Protein AF-A0A6S6SKX4-F1 (afdb_monomer_lite)

Foldseek 3Di:
DDPQPPDDQDQAFADLDDADFFFKWKWWFWDQDPPPRHTHIDIFIFGKHFDDWDDDPPDIFTKIWTGTDPPDADDPGQAQIFTAGPVPRHGQFGWDWDDDPDIIIITHGPNCVVVPPVPPDPCSRVPDRLRRDLDAAAQVCLVSDDDCQVVLVVVLVVVVPDPDDDDDDDRSPRSSNCVGSRNCNVCVVPDDDQDFDCPPNNLVRVLVSLVVVCVVQVNDPVLNVQQNVLSVVVDPVSNVVNVVVVVVSVD

InterPro domains:
  IPR027417 P-loop containing nucleoside triphosphate hydrolase [G3DSA:3.40.50.300] (137-250)
  IPR027417 P-loop containing nucleoside triphosphate hydrolase [SSF52540] (140-232)
  IPR049052 Novel STAND NTPase 1 [PF20703] (130-230)

pLDDT: mean 81.76, std 13.1, range [29.42, 96.25]

Secondary structure (DSSP, 8-state):
----TT-----B-B--PPPPTT-EEEEEEEEEETTTTEEEEEEEEEEEEEEEEEEETTEEEEEEEEEEPTT----TT-TT-EEEETTT-SEEEEEEEEEESEEEEEEEETHHHHHH-TT--THHHHT---B-TTSPP-GGGGGG--S-HHHHHHHHHHTTT-S-------TTSSHHHIIIIIIHHHHTTT--------TT-HHHHHHHHHHHHHHHTT--HHHHHHHHHHHHT--HHHHHHHHHHHHHHH-

Sequence (251 aa):
MIYVKGLQAKPLKLSLATLSDDARFSMDGFKPYKSSGEYKQEKLEGSIKKVSQIHDGTQHIDVYELYIGEGDKVEKGYSGSAIVSKQSAQVVAVVTTRVTSGKQAYAIPLKYLKEIWDELNPKLFDTVTPFVGISAFDRVDRAYFFGRDREIEEISRQIKIDSMIAVIGDSGSGKSSLIKAGVIPKILKEYYVLETRPAQNPFFELVHVVAKVCETRNYSEMEIGYFIDKIKTKKPQAIHAVFERLWEFLF

Structure (mmCIF, N/CA/C/O backbone):
data_AF-A0A6S6SKX4-F1
#
_entry.id   AF-A0A6S6SKX4-F1
#
loop_
_atom_site.group_PDB
_atom_site.id
_atom_site.type_symbol
_atom_site.label_atom_id
_atom_site.label_alt_id
_atom_site.label_comp_id
_atom_site.label_asym_id
_atom_site.label_entity_id
_atom_site.label_seq_id
_atom_site.pdbx_PDB_ins_code
_atom_site.Cartn_x
_atom_site.Cartn_y
_atom_site.Cartn_z
_atom_site.occupancy
_atom_site.B_iso_or_equiv
_atom_site.auth_seq_id
_atom_site.auth_comp_id
_atom_site.auth_asym_id
_atom_site.auth_atom_id
_atom_site.pdbx_PDB_model_num
ATOM 1 N N . MET A 1 1 ? 14.305 13.793 3.655 1.00 29.42 1 MET A N 1
ATOM 2 C CA . MET A 1 1 ? 14.409 12.322 3.787 1.00 29.42 1 MET A CA 1
ATOM 3 C C . MET A 1 1 ? 13.755 11.969 5.117 1.00 29.42 1 MET A C 1
ATOM 5 O O . MET A 1 1 ? 14.269 12.420 6.130 1.00 29.42 1 MET A O 1
ATOM 9 N N . ILE A 1 2 ? 12.587 11.311 5.143 1.00 35.62 2 ILE A N 1
ATOM 10 C CA . ILE A 1 2 ? 12.000 10.913 6.434 1.00 35.62 2 ILE A CA 1
ATOM 11 C C . ILE A 1 2 ? 12.865 9.787 6.998 1.00 35.62 2 ILE A C 1
ATOM 13 O O . ILE A 1 2 ? 12.993 8.728 6.388 1.00 35.62 2 ILE A O 1
ATOM 17 N N . TYR A 1 3 ? 13.456 10.032 8.161 1.00 31.09 3 TYR A N 1
ATOM 18 C CA . TYR A 1 3 ? 14.031 8.994 9.000 1.00 31.09 3 TYR A CA 1
ATOM 19 C C . TYR A 1 3 ? 12.868 8.350 9.756 1.00 31.09 3 TYR A C 1
ATOM 21 O O . TYR A 1 3 ? 12.406 8.906 10.750 1.00 31.09 3 TYR A O 1
ATOM 29 N N . VAL A 1 4 ? 12.358 7.206 9.291 1.00 44.72 4 VAL A N 1
ATOM 30 C CA . VAL A 1 4 ? 11.508 6.376 10.155 1.00 44.72 4 VAL A CA 1
ATOM 31 C C . VAL A 1 4 ? 12.341 5.230 10.704 1.00 44.72 4 VAL A C 1
ATOM 33 O O . VAL A 1 4 ? 12.613 4.242 10.029 1.00 44.72 4 VAL A O 1
ATOM 36 N N . LYS A 1 5 ? 12.816 5.402 11.938 1.00 34.72 5 LYS A N 1
ATOM 37 C CA . LYS A 1 5 ? 13.584 4.390 12.662 1.00 34.72 5 LYS A CA 1
ATOM 38 C C . LYS A 1 5 ? 12.604 3.373 13.255 1.00 34.72 5 LYS A C 1
ATOM 40 O O . LYS A 1 5 ? 11.763 3.753 14.060 1.00 34.72 5 LYS A O 1
ATOM 45 N N . GLY A 1 6 ? 12.726 2.100 12.872 1.00 39.81 6 GLY A N 1
ATOM 46 C CA . GLY A 1 6 ? 12.021 0.989 13.528 1.00 39.81 6 GLY A CA 1
ATOM 47 C C . GLY A 1 6 ? 10.671 0.563 12.938 1.00 39.81 6 GLY A C 1
ATOM 48 O O . GLY A 1 6 ? 9.939 -0.151 13.616 1.00 39.81 6 GLY A O 1
ATOM 49 N N . LEU A 1 7 ? 10.324 0.947 11.703 1.00 46.91 7 LEU A N 1
ATOM 50 C CA . LEU A 1 7 ? 9.093 0.450 11.076 1.00 46.91 7 LEU A CA 1
ATOM 51 C C . LEU A 1 7 ? 9.250 -0.968 10.530 1.00 46.91 7 LEU A C 1
ATOM 53 O O . LEU A 1 7 ? 10.073 -1.214 9.651 1.00 46.91 7 LEU A O 1
ATOM 57 N N . GLN A 1 8 ? 8.380 -1.869 10.978 1.00 48.31 8 GLN A N 1
ATOM 58 C CA . GLN A 1 8 ? 8.058 -3.091 10.250 1.00 48.31 8 GLN A CA 1
ATOM 59 C C . GLN A 1 8 ? 6.698 -2.908 9.574 1.00 48.31 8 GLN A C 1
ATOM 61 O O . GLN A 1 8 ? 5.683 -2.733 10.243 1.00 48.31 8 GLN A O 1
ATOM 66 N N . ALA A 1 9 ? 6.675 -2.941 8.242 1.00 58.44 9 ALA A N 1
ATOM 67 C CA . ALA A 1 9 ? 5.437 -2.956 7.475 1.00 58.44 9 ALA A CA 1
ATOM 68 C C . ALA A 1 9 ? 4.961 -4.405 7.343 1.00 58.44 9 ALA A C 1
ATOM 70 O O . ALA A 1 9 ? 5.378 -5.125 6.437 1.00 58.44 9 ALA A O 1
ATOM 71 N N . LYS A 1 10 ? 4.126 -4.853 8.282 1.00 67.44 10 LYS A N 1
ATOM 72 C CA . LYS A 1 10 ? 3.454 -6.149 8.180 1.00 67.44 10 LYS A CA 1
ATOM 73 C C . LYS A 1 10 ? 2.013 -5.909 7.733 1.00 67.44 10 LYS A C 1
ATOM 75 O O . LYS A 1 10 ? 1.280 -5.270 8.484 1.00 67.44 10 LYS A O 1
ATOM 80 N N . PRO A 1 11 ? 1.597 -6.397 6.551 1.00 75.94 11 PRO A N 1
ATOM 81 C CA . PRO A 1 11 ? 0.203 -6.326 6.144 1.00 75.94 11 PRO A CA 1
ATOM 82 C C . PRO A 1 11 ? -0.697 -7.002 7.182 1.00 75.94 11 PRO A C 1
ATOM 84 O O . PRO A 1 11 ? -0.375 -8.084 7.684 1.00 75.94 11 PRO A O 1
ATOM 87 N N . LEU A 1 12 ? -1.810 -6.355 7.527 1.00 82.75 12 LEU A N 1
ATOM 88 C CA . LEU A 1 12 ? -2.693 -6.809 8.602 1.00 82.75 12 LEU A CA 1
ATOM 89 C C . LEU A 1 12 ? -3.988 -7.395 8.047 1.00 82.75 12 LEU A C 1
ATOM 91 O O . LEU A 1 12 ? -4.661 -6.766 7.229 1.00 82.75 12 LEU A O 1
ATOM 95 N N . LYS A 1 13 ? -4.349 -8.590 8.527 1.00 87.25 13 LYS A N 1
ATOM 96 C CA . LYS A 1 13 ? -5.638 -9.223 8.221 1.00 87.25 13 LYS A CA 1
ATOM 97 C C . LYS A 1 13 ? -6.765 -8.543 8.983 1.00 87.25 13 LYS A C 1
ATOM 99 O O . LYS A 1 13 ? -6.573 -8.109 10.121 1.00 87.25 13 LYS A O 1
ATOM 104 N N . LEU A 1 14 ? -7.936 -8.500 8.363 1.00 89.25 14 LEU A N 1
ATOM 105 C CA . LEU A 1 14 ? -9.155 -8.035 9.008 1.00 89.25 14 LEU A CA 1
ATOM 106 C C . LEU A 1 14 ? -9.765 -9.131 9.884 1.00 89.25 14 LEU A C 1
ATOM 108 O O . LEU A 1 14 ? -9.549 -10.320 9.661 1.00 89.25 14 LEU A O 1
ATOM 112 N N . SER A 1 15 ? -10.548 -8.720 10.872 1.00 88.69 15 SER A N 1
ATOM 113 C CA . SER A 1 15 ? -11.272 -9.603 11.773 1.00 88.69 15 SER A CA 1
ATOM 114 C C . SER A 1 15 ? -12.643 -9.020 12.080 1.00 88.69 15 SER A C 1
ATOM 116 O O . SER A 1 15 ? -12.767 -7.841 12.407 1.00 88.69 15 SER A O 1
ATOM 118 N N . LEU A 1 16 ? -13.668 -9.867 12.009 1.00 86.81 16 LEU A N 1
ATOM 119 C CA . LEU A 1 16 ? -15.039 -9.543 12.419 1.00 86.81 16 LEU A CA 1
ATOM 120 C C . LEU A 1 16 ? -15.270 -9.823 13.915 1.00 86.81 16 LEU A C 1
ATOM 122 O O . LEU A 1 16 ? -16.412 -9.917 14.362 1.00 86.81 16 LEU A O 1
ATOM 126 N N . ALA A 1 17 ? -14.199 -10.006 14.694 1.00 85.25 17 ALA A N 1
ATOM 127 C CA . ALA A 1 17 ? -14.301 -10.258 16.123 1.00 85.25 17 ALA A CA 1
ATOM 128 C C . ALA A 1 17 ? -15.024 -9.108 16.840 1.00 85.25 17 ALA A C 1
ATOM 130 O O . ALA A 1 17 ? -14.800 -7.927 16.563 1.00 85.25 17 ALA A O 1
ATOM 131 N N . THR A 1 18 ? -15.881 -9.463 17.796 1.00 84.31 18 THR A N 1
ATOM 132 C CA . THR A 1 18 ? -16.533 -8.470 18.651 1.00 84.31 18 THR A CA 1
ATOM 133 C C . THR A 1 18 ? -15.519 -7.866 19.613 1.00 84.31 18 THR A C 1
ATOM 135 O O . THR A 1 18 ? -14.736 -8.584 20.232 1.00 84.31 18 THR A O 1
ATOM 138 N N . LEU A 1 19 ? -15.541 -6.539 19.738 1.00 85.06 19 LEU A N 1
ATOM 139 C CA . LEU A 1 19 ? -14.750 -5.834 20.738 1.00 85.06 19 LEU A CA 1
ATOM 140 C C . LEU A 1 19 ? -15.352 -6.069 22.126 1.00 85.06 19 LEU A C 1
ATOM 142 O O . LEU A 1 19 ? -16.554 -5.879 22.328 1.00 85.06 19 LEU A O 1
ATOM 146 N N . SER A 1 20 ? -14.510 -6.457 23.078 1.00 86.31 20 SER A N 1
ATOM 147 C CA . SER A 1 20 ? -14.865 -6.504 24.493 1.00 86.31 20 SER A CA 1
ATOM 148 C C . SER A 1 20 ? -14.470 -5.206 25.189 1.00 86.31 20 SER A C 1
ATOM 150 O O . SER A 1 20 ? -13.566 -4.496 24.737 1.00 86.31 20 SER A O 1
ATOM 152 N N . ASP A 1 21 ? -15.106 -4.934 26.324 1.00 86.25 21 ASP A N 1
ATOM 153 C CA . ASP A 1 21 ? -14.620 -3.900 27.231 1.00 86.25 21 ASP A CA 1
ATOM 154 C C . ASP A 1 21 ? -13.195 -4.219 27.694 1.00 86.25 21 ASP A C 1
ATOM 156 O O . ASP A 1 21 ? -12.793 -5.381 27.810 1.00 86.25 21 ASP A O 1
ATOM 160 N N . ASP A 1 22 ? -12.411 -3.158 27.861 1.00 87.62 22 ASP A N 1
ATOM 161 C CA . ASP A 1 22 ? -10.998 -3.157 28.233 1.00 87.62 22 ASP A CA 1
ATOM 162 C C . ASP A 1 22 ? -10.061 -3.906 27.267 1.00 87.62 22 ASP A C 1
ATOM 164 O O . ASP A 1 22 ? -8.871 -4.089 27.557 1.00 87.62 22 ASP A O 1
ATOM 168 N N . ALA A 1 23 ? -10.547 -4.275 26.074 1.00 89.44 23 ALA A N 1
ATOM 169 C CA . ALA A 1 23 ? -9.732 -4.893 25.036 1.00 89.44 23 ALA A CA 1
ATOM 170 C C . ALA A 1 23 ? -8.529 -4.006 24.694 1.00 89.44 23 ALA A C 1
ATOM 172 O O . ALA A 1 23 ? -8.668 -2.827 24.355 1.00 89.44 23 ALA A O 1
ATOM 173 N N . ARG A 1 24 ? -7.327 -4.588 24.763 1.00 92.69 24 ARG A N 1
ATOM 174 C CA . ARG A 1 24 ? -6.080 -3.882 24.461 1.00 92.69 24 ARG A CA 1
ATOM 175 C C . ARG A 1 24 ? -5.832 -3.822 22.962 1.00 92.69 24 ARG A C 1
ATOM 177 O O . ARG A 1 24 ? -5.884 -4.841 22.269 1.00 92.69 24 ARG A O 1
ATOM 184 N N . PHE A 1 25 ? -5.455 -2.643 22.487 1.00 91.62 25 PHE A N 1
ATOM 185 C CA . PHE A 1 25 ? -5.147 -2.422 21.081 1.00 91.62 25 PHE A CA 1
ATOM 186 C C . PHE A 1 25 ? -3.839 -1.661 20.881 1.00 91.62 25 PHE A C 1
ATOM 188 O O . PHE A 1 25 ? -3.271 -1.078 21.810 1.00 91.62 25 PHE A O 1
ATOM 195 N N . SER A 1 26 ? -3.385 -1.665 19.634 1.00 90.19 26 SER A N 1
ATOM 196 C CA . SER A 1 26 ? -2.433 -0.698 19.107 1.00 90.19 26 SER A CA 1
ATOM 197 C C . SER A 1 26 ? -2.938 -0.100 17.803 1.00 90.19 26 SER A C 1
ATOM 199 O O . SER A 1 26 ? -3.664 -0.760 17.062 1.00 90.19 26 SER A O 1
ATOM 201 N N . MET A 1 27 ? -2.516 1.118 17.502 1.00 86.38 27 MET A N 1
ATOM 202 C CA . MET A 1 27 ? -2.767 1.777 16.225 1.00 86.38 27 MET A CA 1
ATOM 203 C C . MET A 1 27 ? -1.574 2.641 15.839 1.00 86.38 27 MET A C 1
ATOM 205 O O . MET A 1 27 ? -0.858 3.142 16.704 1.00 86.38 27 MET A O 1
ATOM 209 N N . ASP A 1 28 ? -1.401 2.851 14.543 1.00 82.12 28 ASP A N 1
ATOM 210 C CA . ASP A 1 28 ? -0.410 3.768 13.997 1.00 82.12 28 ASP A CA 1
ATOM 211 C C . ASP A 1 28 ? -1.110 5.018 13.465 1.00 82.12 28 ASP A C 1
ATOM 213 O O . ASP A 1 28 ? -2.073 4.913 12.703 1.00 82.12 28 ASP A O 1
ATOM 217 N N . GLY A 1 29 ? -0.634 6.200 13.844 1.00 74.31 29 GLY A N 1
ATOM 218 C CA . GLY A 1 29 ? -1.088 7.468 13.275 1.00 74.31 29 GLY A CA 1
ATOM 219 C C . GLY A 1 29 ? 0.058 8.274 12.697 1.00 74.31 29 GLY A C 1
ATOM 220 O O . GLY A 1 29 ? 1.220 8.099 13.067 1.00 74.31 29 GLY A O 1
ATOM 221 N N . PHE A 1 30 ? -0.279 9.185 11.790 1.00 70.56 30 PHE A N 1
ATOM 222 C CA . PHE A 1 30 ? 0.676 10.110 11.191 1.00 70.56 30 PHE A CA 1
ATOM 223 C C . PHE A 1 30 ? 0.462 11.495 11.786 1.00 70.56 30 PHE A C 1
ATOM 225 O O . PHE A 1 30 ? -0.443 12.231 11.393 1.00 70.56 30 PHE A O 1
ATOM 232 N N . LYS A 1 31 ? 1.292 11.847 12.766 1.00 68.12 31 LYS A N 1
ATOM 233 C CA . LYS A 1 31 ? 1.203 13.120 13.479 1.00 68.12 31 LYS A CA 1
ATOM 234 C C . LYS A 1 31 ? 2.086 14.173 12.803 1.00 68.12 31 LYS A C 1
ATOM 236 O O . LYS A 1 31 ? 3.235 13.856 12.491 1.00 68.12 31 LYS A O 1
ATOM 241 N N . PRO A 1 32 ? 1.617 15.421 12.620 1.00 62.44 32 PRO A N 1
ATOM 242 C CA . PRO A 1 32 ? 2.491 16.528 12.244 1.00 62.44 32 PRO A CA 1
ATOM 243 C C . PRO A 1 32 ? 3.653 16.654 13.239 1.00 62.44 32 PRO A C 1
ATOM 245 O O . PRO A 1 32 ? 3.454 16.736 14.451 1.00 62.44 32 PRO A O 1
ATOM 248 N N . TYR A 1 33 ? 4.875 16.649 12.731 1.00 61.72 33 TYR A N 1
ATOM 249 C CA . TYR A 1 33 ? 6.107 16.741 13.494 1.00 61.72 33 TYR A CA 1
ATOM 250 C C . TYR A 1 33 ? 6.817 18.035 13.109 1.00 61.72 33 TYR A C 1
ATOM 252 O O . TYR A 1 33 ? 7.233 18.195 11.970 1.00 61.72 33 TYR A O 1
ATOM 260 N N . LYS A 1 34 ? 6.968 18.954 14.071 1.00 60.34 34 LYS A N 1
ATOM 261 C CA . LYS A 1 34 ? 7.511 20.311 13.857 1.00 60.34 34 LYS A CA 1
ATOM 262 C C . LYS A 1 34 ? 6.682 21.148 12.861 1.00 60.34 34 LYS A C 1
ATOM 264 O O . LYS A 1 34 ? 5.725 20.689 12.248 1.00 60.34 34 LYS A O 1
ATOM 269 N N . SER A 1 35 ? 7.025 22.428 12.738 1.00 57.53 35 SER A N 1
ATOM 270 C CA . SER A 1 35 ? 6.346 23.406 11.875 1.00 57.53 35 SER A CA 1
ATOM 271 C C . SER A 1 35 ? 6.683 23.278 10.379 1.00 57.53 35 SER A C 1
ATOM 273 O O . SER A 1 35 ? 6.156 24.043 9.579 1.00 57.53 35 SER A O 1
ATOM 275 N N . SER A 1 36 ? 7.531 22.321 9.978 1.00 55.34 36 SER A N 1
ATOM 276 C CA . SER A 1 36 ? 8.043 22.162 8.606 1.00 55.34 36 SER A CA 1
ATOM 277 C C . SER A 1 36 ? 7.191 21.267 7.690 1.00 55.34 36 SER A C 1
ATOM 279 O O . SER A 1 36 ? 7.644 20.906 6.608 1.00 55.34 36 SER A O 1
ATOM 281 N N . GLY A 1 37 ? 5.970 20.887 8.092 1.00 57.00 37 GLY A N 1
ATOM 282 C CA . GLY A 1 37 ? 5.128 19.973 7.301 1.00 57.00 37 GLY A CA 1
ATOM 283 C C . GLY A 1 37 ? 5.634 18.523 7.284 1.00 57.00 37 GLY A C 1
ATOM 284 O O . GLY A 1 37 ? 5.195 17.713 6.469 1.00 57.00 37 GLY A O 1
ATOM 285 N N . GLU A 1 38 ? 6.562 18.178 8.177 1.00 59.12 38 GLU A N 1
ATOM 286 C CA . GLU A 1 38 ? 6.997 16.802 8.395 1.00 59.12 38 GLU A CA 1
ATOM 287 C C . GLU A 1 38 ? 5.926 16.035 9.181 1.00 59.12 38 GLU A C 1
ATOM 289 O O . GLU A 1 38 ? 5.215 16.601 10.008 1.00 59.12 38 GLU A O 1
ATOM 294 N N . TYR A 1 39 ? 5.811 14.730 8.940 1.00 63.41 39 TYR A N 1
ATOM 295 C CA . TYR A 1 39 ? 4.921 13.847 9.692 1.00 63.41 39 TYR A CA 1
ATOM 296 C C . TYR A 1 39 ? 5.736 12.711 10.303 1.00 63.41 39 TYR A C 1
ATOM 298 O O . TYR A 1 39 ? 6.602 12.126 9.648 1.00 63.41 39 TYR A O 1
ATOM 306 N N . LYS A 1 40 ? 5.449 12.388 11.562 1.00 67.88 40 LYS A N 1
ATOM 307 C CA . LYS A 1 40 ? 6.024 11.258 12.289 1.00 67.88 40 LYS A CA 1
ATOM 308 C C . LYS A 1 40 ? 4.956 10.177 12.423 1.00 67.88 40 LYS A C 1
ATOM 310 O O . LYS A 1 40 ? 3.849 10.461 12.878 1.00 67.88 40 LYS A O 1
ATOM 315 N N . GLN A 1 41 ? 5.299 8.948 12.041 1.00 73.00 41 GLN A N 1
ATOM 316 C CA . GLN A 1 41 ? 4.489 7.796 12.416 1.00 73.00 41 GLN A CA 1
ATOM 317 C C . GLN A 1 41 ? 4.688 7.526 13.906 1.00 73.00 41 GLN A C 1
ATOM 319 O O . GLN A 1 41 ? 5.821 7.411 14.382 1.00 73.00 41 GLN A O 1
ATOM 324 N N . GLU A 1 42 ? 3.587 7.442 14.632 1.00 76.25 42 GLU A N 1
ATOM 325 C CA . GLU A 1 42 ? 3.576 7.209 16.065 1.00 76.25 42 GLU A CA 1
ATOM 326 C C . GLU A 1 42 ? 2.595 6.087 16.380 1.00 76.25 42 GLU A C 1
ATOM 328 O O . GLU A 1 42 ? 1.455 6.078 15.910 1.00 76.25 42 GLU A O 1
ATOM 333 N N . LYS A 1 43 ? 3.087 5.112 17.142 1.00 82.38 43 LYS A N 1
ATOM 334 C CA . LYS A 1 43 ? 2.287 3.994 17.611 1.00 82.38 43 LYS A CA 1
ATOM 335 C C . LYS A 1 43 ? 1.652 4.396 18.932 1.00 82.38 43 LYS A C 1
ATOM 337 O O . LYS A 1 43 ? 2.370 4.700 19.880 1.00 82.38 43 LYS A O 1
ATOM 342 N N . LEU A 1 44 ? 0.328 4.346 18.993 1.00 84.94 44 LEU A N 1
ATOM 343 C CA . LEU A 1 44 ? -0.426 4.483 20.231 1.00 84.94 44 LEU A CA 1
ATOM 344 C C . LEU A 1 44 ? -0.969 3.132 20.662 1.00 84.94 44 LEU A C 1
ATOM 346 O O . LEU A 1 44 ? -1.337 2.286 19.843 1.00 84.94 44 LEU A O 1
ATOM 350 N N . GLU A 1 45 ? -1.028 2.941 21.970 1.00 89.06 45 GLU A N 1
ATOM 351 C CA . GLU A 1 45 ? -1.584 1.752 22.592 1.00 89.06 45 GLU A CA 1
ATOM 352 C C . GLU A 1 45 ? -2.588 2.176 23.656 1.00 89.06 45 GLU A C 1
ATOM 354 O O . GLU A 1 45 ? -2.423 3.198 24.322 1.00 89.06 45 GLU A O 1
ATOM 359 N N . GLY A 1 46 ? -3.647 1.394 23.803 1.00 88.94 46 GLY A N 1
ATOM 360 C CA . GLY A 1 46 ? -4.759 1.785 24.652 1.00 88.94 46 GLY A CA 1
ATOM 361 C C . GLY A 1 46 ? -5.675 0.630 25.001 1.00 88.94 46 GLY A C 1
ATOM 362 O O . GLY A 1 46 ? -5.365 -0.542 24.748 1.00 88.94 46 GLY A O 1
ATOM 363 N N . SER A 1 47 ? -6.803 0.979 25.603 1.00 90.25 47 SER A N 1
ATOM 364 C CA . SER A 1 47 ? -7.943 0.093 25.804 1.00 90.25 47 SER A CA 1
ATOM 365 C C . SER A 1 47 ? -9.201 0.694 25.198 1.00 90.25 47 SER A C 1
ATOM 367 O O . SER A 1 47 ? -9.317 1.903 24.991 1.00 90.25 47 SER A O 1
ATOM 369 N N . ILE A 1 48 ? -10.139 -0.175 24.866 1.00 89.00 48 ILE A N 1
ATOM 370 C CA . ILE A 1 48 ? -11.428 0.213 24.316 1.00 89.00 48 ILE A CA 1
ATOM 371 C C . ILE A 1 48 ? -12.483 0.045 25.402 1.00 89.00 48 ILE A C 1
ATOM 373 O O . ILE A 1 48 ? -12.458 -0.949 26.122 1.00 89.00 48 ILE A O 1
ATOM 377 N N . LYS A 1 49 ? -13.422 0.986 25.503 1.00 87.06 49 LYS A N 1
ATOM 378 C CA . LYS A 1 49 ? -14.581 0.861 26.392 1.00 87.06 49 LYS A CA 1
ATOM 379 C C . LYS A 1 49 ? -15.857 1.144 25.621 1.00 87.06 49 LYS A C 1
ATOM 381 O O . LYS A 1 49 ? -15.944 2.151 24.916 1.00 87.06 49 LYS A O 1
ATOM 386 N N . LYS A 1 50 ? -16.854 0.276 25.744 1.00 84.94 50 LYS A N 1
ATOM 387 C CA . LYS A 1 50 ? -18.188 0.523 25.207 1.00 84.94 50 LYS A CA 1
ATOM 388 C C . LYS A 1 50 ? -18.827 1.672 25.979 1.00 84.94 50 LYS A C 1
ATOM 390 O O . LYS A 1 50 ? -18.879 1.661 27.206 1.00 84.94 50 LYS A O 1
ATOM 395 N N . VAL A 1 51 ? -19.299 2.676 25.251 1.00 84.38 51 VAL A N 1
ATOM 396 C CA . VAL A 1 51 ? -19.878 3.894 25.844 1.00 84.38 51 VAL A CA 1
ATOM 397 C C . VAL A 1 51 ? -21.349 4.074 25.510 1.00 84.38 51 VAL A C 1
ATOM 399 O O . VAL A 1 51 ? -22.065 4.723 26.267 1.00 84.38 51 VAL A O 1
ATOM 402 N N . SER A 1 52 ? -21.826 3.500 24.406 1.00 79.12 52 SER A N 1
ATOM 403 C CA . SER A 1 52 ? -23.241 3.561 24.040 1.00 79.12 52 SER A CA 1
ATOM 404 C C . SER A 1 52 ? -23.620 2.498 23.008 1.00 79.12 52 SER A C 1
ATOM 406 O O . SER A 1 52 ? -22.779 1.739 22.519 1.00 79.12 52 SER A O 1
ATOM 408 N N . GLN A 1 53 ? -24.914 2.439 22.692 1.00 78.94 53 GLN A N 1
ATOM 409 C CA . GLN A 1 53 ? -25.461 1.697 21.562 1.00 78.94 53 GLN A CA 1
ATOM 410 C C . GLN A 1 53 ? -26.354 2.621 20.744 1.00 78.94 53 GLN A C 1
ATOM 412 O O . GLN A 1 53 ? -27.288 3.220 21.278 1.00 78.94 53 GLN A O 1
ATOM 417 N N . ILE A 1 54 ? -26.083 2.719 19.448 1.00 76.38 54 ILE A N 1
ATOM 418 C CA . ILE A 1 54 ? -26.945 3.420 18.497 1.00 76.38 54 ILE A CA 1
ATOM 419 C C . ILE A 1 54 ? -27.922 2.403 17.914 1.00 76.38 54 ILE A C 1
ATOM 421 O O . ILE A 1 54 ? -27.538 1.275 17.612 1.00 76.38 54 ILE A O 1
ATOM 425 N N . HIS A 1 55 ? -29.184 2.802 17.804 1.00 73.81 55 HIS A N 1
ATOM 426 C CA . HIS A 1 55 ? -30.264 1.987 17.265 1.00 73.81 55 HIS A CA 1
ATOM 427 C C . HIS A 1 55 ? -30.822 2.665 16.018 1.00 73.81 55 HIS A C 1
ATOM 429 O O . HIS A 1 55 ? -31.112 3.861 16.064 1.00 73.81 55 HIS A O 1
ATOM 435 N N . ASP A 1 56 ? -31.016 1.899 14.950 1.00 63.28 56 ASP A N 1
ATOM 436 C CA . ASP A 1 56 ? -31.801 2.317 13.789 1.00 63.28 56 ASP A CA 1
ATOM 437 C C . ASP A 1 56 ? -32.773 1.196 13.411 1.00 63.28 56 ASP A C 1
ATOM 439 O O . ASP A 1 56 ? -32.414 0.270 12.685 1.00 63.28 56 ASP A O 1
ATOM 443 N N . GLY A 1 57 ? -33.975 1.238 14.002 1.00 70.25 57 GLY A N 1
ATOM 444 C CA . GLY A 1 57 ? -35.104 0.332 13.748 1.00 70.25 57 GLY A CA 1
ATOM 445 C C . GLY A 1 57 ? -34.829 -1.154 14.009 1.00 70.25 57 GLY A C 1
ATOM 446 O O . GLY A 1 57 ? -35.314 -1.721 14.985 1.00 70.25 57 GLY A O 1
ATOM 447 N N . THR A 1 58 ? -34.075 -1.784 13.114 1.00 67.81 58 THR A N 1
ATOM 448 C CA . THR A 1 58 ? -33.734 -3.211 13.090 1.00 67.81 58 THR A CA 1
ATOM 449 C C . THR A 1 58 ? -32.274 -3.508 13.437 1.00 67.81 58 THR A C 1
ATOM 451 O O . THR A 1 58 ? -31.935 -4.677 13.608 1.00 67.81 58 THR A O 1
ATOM 454 N N . GLN A 1 59 ? -31.399 -2.497 13.519 1.00 69.19 59 GLN A N 1
ATOM 455 C CA . GLN A 1 59 ? -29.963 -2.690 13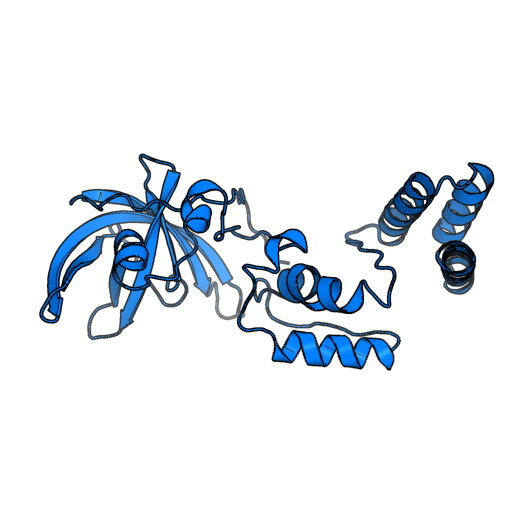.758 1.00 69.19 59 GLN A CA 1
ATOM 456 C C . GLN A 1 59 ? -29.470 -1.980 15.022 1.00 69.19 59 GLN A C 1
ATOM 458 O O . GLN A 1 59 ? -29.925 -0.887 15.372 1.00 69.19 59 GLN A O 1
ATOM 463 N N . HIS A 1 60 ? -28.495 -2.607 15.686 1.00 76.06 60 HIS A N 1
ATOM 464 C CA . HIS A 1 60 ? -27.839 -2.093 16.885 1.00 76.06 60 HIS A CA 1
ATOM 465 C C . HIS A 1 60 ? -26.334 -2.000 16.653 1.00 76.06 60 HIS A C 1
ATOM 467 O O . HIS A 1 60 ? -25.685 -3.002 16.365 1.00 76.06 60 HIS A O 1
ATOM 473 N N . ILE A 1 61 ? -25.766 -0.811 16.842 1.00 81.00 61 ILE A N 1
ATOM 474 C CA . ILE A 1 61 ? -24.332 -0.564 16.702 1.00 81.00 61 ILE A CA 1
ATOM 475 C C . ILE A 1 61 ? -23.769 -0.161 18.062 1.00 81.00 61 ILE A C 1
ATOM 477 O O . ILE A 1 61 ? -24.052 0.916 18.587 1.00 81.00 61 ILE A O 1
ATOM 481 N N . ASP A 1 62 ? -22.946 -1.031 18.636 1.00 85.19 62 ASP A N 1
ATOM 482 C CA . ASP A 1 62 ? -22.108 -0.711 19.790 1.00 85.19 62 ASP A CA 1
ATOM 483 C C . ASP A 1 62 ? -21.096 0.381 19.420 1.00 85.19 62 ASP A C 1
ATOM 485 O O . ASP A 1 62 ? -20.306 0.230 18.482 1.00 85.19 62 ASP A O 1
ATOM 489 N N . VAL A 1 63 ? -21.086 1.457 20.203 1.00 82.50 63 VAL A N 1
ATOM 490 C CA . VAL A 1 63 ? -20.108 2.537 20.092 1.00 82.50 63 VAL A CA 1
ATOM 491 C C . VAL A 1 63 ? -19.067 2.370 21.178 1.00 82.50 63 VAL A C 1
ATOM 493 O O . VAL A 1 63 ? -19.376 2.237 22.366 1.00 82.50 63 VAL A O 1
ATOM 496 N N . TYR A 1 64 ? -17.815 2.426 20.754 1.00 86.94 64 TYR A N 1
ATOM 497 C CA . TYR A 1 64 ? -16.670 2.199 21.608 1.00 86.94 64 TYR A CA 1
ATOM 498 C C . TYR A 1 64 ? -15.750 3.414 21.592 1.00 86.94 64 TYR A C 1
ATOM 500 O O . TYR A 1 64 ? -15.351 3.875 20.524 1.00 86.94 64 TYR A O 1
ATOM 508 N N . GLU A 1 65 ? -15.395 3.921 22.766 1.00 87.81 65 GLU A N 1
ATOM 509 C CA . GLU A 1 65 ? -14.443 5.016 22.936 1.00 87.81 65 GLU A CA 1
ATOM 510 C C . GLU A 1 65 ? -13.030 4.464 23.172 1.00 87.81 65 GLU A C 1
ATOM 512 O O . GLU A 1 65 ? -12.841 3.417 23.803 1.00 87.81 65 GLU A O 1
ATOM 517 N N . LEU A 1 66 ? -12.035 5.159 22.620 1.00 86.88 66 LEU A N 1
ATOM 518 C CA . LEU A 1 66 ? -10.623 4.811 22.738 1.00 86.88 66 LEU A CA 1
ATOM 519 C C . LEU A 1 66 ? -9.998 5.514 23.941 1.00 86.88 66 LEU A C 1
ATOM 521 O O . LEU A 1 66 ? -9.937 6.742 23.989 1.00 86.88 66 LEU A O 1
ATOM 525 N N . TYR A 1 67 ? -9.455 4.727 24.862 1.00 84.69 67 TYR A N 1
ATOM 526 C CA . TYR A 1 67 ? -8.726 5.204 26.030 1.00 84.69 67 TYR A CA 1
ATOM 527 C C . TYR A 1 67 ? -7.232 5.010 25.794 1.00 84.69 67 TYR A C 1
ATOM 529 O O . TYR A 1 67 ? -6.737 3.883 25.717 1.00 84.69 67 TYR A O 1
ATOM 537 N N . ILE A 1 68 ? -6.513 6.122 25.666 1.00 82.25 68 ILE A N 1
ATOM 538 C CA . ILE A 1 68 ? -5.051 6.153 25.565 1.00 82.25 68 ILE A CA 1
ATOM 539 C C . ILE A 1 68 ? -4.494 6.559 26.937 1.00 82.25 68 ILE A C 1
ATOM 541 O O . ILE A 1 68 ? -5.123 7.348 27.641 1.00 82.25 68 ILE A O 1
ATOM 545 N N . GLY A 1 69 ? -3.362 5.977 27.347 1.00 68.75 69 GLY A N 1
ATOM 546 C CA . GLY A 1 69 ? -2.730 6.265 28.643 1.00 68.75 69 GLY A CA 1
ATOM 547 C C . GLY A 1 69 ? -2.351 7.742 28.837 1.00 68.75 69 GLY A C 1
ATOM 548 O O . GLY A 1 69 ? -2.340 8.524 27.886 1.00 68.75 69 GLY A O 1
ATOM 549 N N . GLU A 1 70 ? -2.044 8.130 30.081 1.00 58.50 70 GLU A N 1
ATOM 550 C CA . GLU A 1 70 ? -1.756 9.527 30.436 1.00 58.50 70 GLU A CA 1
ATOM 551 C C . GLU A 1 70 ? -0.620 10.131 29.591 1.00 58.50 70 GLU A C 1
ATOM 553 O O . GLU A 1 70 ? 0.508 9.645 29.597 1.00 58.50 70 GLU A O 1
ATOM 558 N N . GLY A 1 71 ? -0.934 11.222 28.881 1.00 57.78 71 GLY A N 1
ATOM 559 C CA . GLY A 1 71 ? 0.010 12.017 28.084 1.00 57.78 71 GLY A CA 1
ATOM 560 C C . GLY A 1 71 ? -0.274 12.010 26.581 1.00 57.78 71 GLY A C 1
ATOM 561 O O . GLY A 1 71 ? -0.064 13.029 25.919 1.00 57.78 71 GLY A O 1
ATOM 562 N N . ASP A 1 72 ? -0.849 10.926 26.063 1.00 62.44 72 ASP A N 1
ATOM 563 C CA . ASP A 1 72 ? -1.132 10.768 24.638 1.00 62.44 72 ASP A CA 1
ATOM 564 C C . ASP A 1 72 ? -2.613 11.002 24.324 1.00 62.44 72 ASP A C 1
ATOM 566 O O . ASP A 1 72 ? -3.516 10.672 25.092 1.00 62.44 72 ASP A O 1
ATOM 570 N N . LYS A 1 73 ? -2.883 11.613 23.168 1.00 71.56 73 LYS A N 1
ATOM 571 C CA . LYS A 1 73 ? -4.242 11.906 22.701 1.00 71.56 73 LYS A CA 1
ATOM 572 C C . LYS A 1 73 ? -4.375 11.513 21.245 1.00 71.56 73 LYS A C 1
ATOM 574 O O . LYS A 1 73 ? -3.440 11.664 20.463 1.00 71.56 73 LYS A O 1
ATOM 579 N N . VAL A 1 74 ? -5.568 11.069 20.870 1.00 73.12 74 VAL A N 1
ATOM 580 C CA . VAL A 1 74 ? -5.892 10.847 19.464 1.00 73.12 74 VAL A CA 1
ATOM 581 C C . VAL A 1 74 ? -6.136 12.205 18.805 1.00 73.12 74 VAL A C 1
ATOM 583 O O . VAL A 1 74 ? -7.023 12.962 19.203 1.00 73.12 74 VAL A O 1
ATOM 586 N N . GLU A 1 75 ? -5.308 12.543 17.820 1.00 72.56 75 GLU A N 1
ATOM 587 C CA . GLU A 1 75 ? -5.337 13.832 17.123 1.00 72.56 75 GLU A CA 1
ATOM 588 C C . GLU A 1 75 ? -5.649 13.666 15.629 1.00 72.56 75 GLU A C 1
ATOM 590 O O . GLU A 1 75 ? -5.778 12.554 15.107 1.00 72.56 75 GLU A O 1
ATOM 595 N N . LYS A 1 76 ? -5.757 14.792 14.913 1.00 67.69 76 LYS A N 1
ATOM 596 C CA . LYS A 1 76 ? -5.869 14.797 13.451 1.00 67.69 76 LYS A CA 1
ATOM 597 C C . LYS A 1 76 ? -4.648 14.073 12.859 1.00 67.69 76 LYS A C 1
ATOM 599 O O . LYS A 1 76 ? -3.522 14.489 13.110 1.00 67.69 76 LYS A O 1
ATOM 604 N N . GLY A 1 77 ? -4.890 12.994 12.110 1.00 70.75 77 GLY A N 1
ATOM 605 C CA . GLY A 1 77 ? -3.850 12.091 11.586 1.00 70.75 77 GLY A CA 1
ATOM 606 C C . GLY A 1 77 ? -3.999 10.621 12.006 1.00 70.75 77 GLY A C 1
ATOM 607 O O . GLY A 1 77 ? -3.339 9.762 11.429 1.00 70.75 77 GLY A O 1
ATOM 608 N N . TYR A 1 78 ? -4.883 10.334 12.969 1.00 77.69 78 TYR A N 1
ATOM 609 C CA . TYR A 1 78 ? -5.255 8.967 13.370 1.00 77.69 78 TYR A CA 1
ATOM 610 C C . TYR A 1 78 ? -6.598 8.499 12.791 1.00 77.69 78 TYR A C 1
ATOM 612 O O . TYR A 1 78 ? -6.927 7.323 12.879 1.00 77.69 78 TYR A O 1
ATOM 620 N N . SER A 1 79 ? -7.408 9.397 12.223 1.00 82.44 79 SER A N 1
ATOM 621 C CA . SER A 1 79 ? -8.674 9.002 11.593 1.00 82.44 79 SER A CA 1
ATOM 622 C C . SER A 1 79 ? -8.406 8.090 10.393 1.00 82.44 79 SER A C 1
ATOM 624 O O . SER A 1 79 ? -7.549 8.400 9.567 1.00 82.44 79 SER A O 1
ATOM 626 N N . GLY A 1 80 ? -9.130 6.977 10.299 1.00 82.25 80 GLY A N 1
ATOM 627 C CA . GLY A 1 80 ? -8.909 5.942 9.289 1.00 82.25 80 GLY A CA 1
ATOM 628 C C . GLY A 1 80 ? -7.831 4.914 9.656 1.00 82.25 80 GLY A C 1
ATOM 629 O O . GLY A 1 80 ? -7.683 3.924 8.942 1.00 82.25 80 GLY A O 1
ATOM 630 N N . SER A 1 81 ? -7.100 5.096 10.761 1.00 85.75 81 SER A N 1
ATOM 631 C CA . SER A 1 81 ? -6.099 4.126 11.212 1.00 85.75 81 SER A CA 1
ATOM 632 C C . SER A 1 81 ? -6.734 2.807 11.654 1.00 85.75 81 SER A C 1
ATOM 634 O O . SER A 1 81 ? -7.815 2.779 12.246 1.00 85.75 81 SER A O 1
ATOM 636 N N . ALA A 1 82 ? -6.026 1.705 11.407 1.00 88.75 82 ALA A N 1
ATOM 637 C CA . ALA A 1 82 ? -6.405 0.384 11.890 1.00 88.75 82 ALA A CA 1
ATOM 638 C C . ALA A 1 82 ? -6.227 0.273 13.410 1.00 88.75 82 ALA A C 1
ATOM 640 O O . ALA A 1 82 ? -5.151 0.547 13.943 1.00 88.75 82 ALA A O 1
ATOM 641 N N . ILE A 1 83 ? -7.262 -0.212 14.091 1.00 90.62 83 ILE A N 1
ATOM 642 C CA . ILE A 1 83 ? -7.182 -0.684 15.473 1.00 90.62 83 ILE A CA 1
ATOM 643 C C . ILE A 1 83 ? -6.810 -2.160 15.425 1.00 90.62 83 ILE A C 1
ATOM 645 O O . ILE A 1 83 ? -7.601 -3.005 14.996 1.00 90.62 83 ILE A O 1
ATOM 649 N N . VAL A 1 84 ? -5.597 -2.461 15.872 1.00 90.62 84 VAL A N 1
ATOM 650 C CA . VAL A 1 84 ? -5.031 -3.808 15.882 1.00 90.62 84 VAL A CA 1
ATOM 651 C C . VAL A 1 84 ? -5.190 -4.403 17.271 1.00 90.62 84 VAL A C 1
ATOM 653 O O . VAL A 1 84 ? -4.671 -3.856 18.245 1.00 90.62 84 VAL A O 1
ATOM 656 N N . SER A 1 85 ? -5.887 -5.534 17.371 1.00 91.31 85 SER A N 1
ATOM 657 C CA . SER A 1 85 ? -5.990 -6.271 18.632 1.00 91.31 85 SER A CA 1
ATOM 658 C C . SER A 1 85 ? -4.613 -6.780 19.050 1.00 91.31 85 SER A C 1
ATOM 660 O O . SER A 1 85 ? -3.939 -7.465 18.276 1.00 91.31 85 SER A O 1
ATOM 662 N N . LYS A 1 86 ? -4.205 -6.504 20.295 1.00 89.50 86 LYS A N 1
ATOM 663 C CA . LYS A 1 86 ? -2.957 -7.064 20.839 1.00 89.50 86 LYS A CA 1
ATOM 664 C C . LYS A 1 86 ? -3.022 -8.581 21.037 1.00 89.50 86 LYS A C 1
ATOM 666 O O . LYS A 1 86 ? -1.977 -9.214 21.118 1.00 89.50 86 LYS A O 1
ATOM 671 N N . GLN A 1 87 ? -4.224 -9.154 21.112 1.00 88.19 87 GLN A N 1
ATOM 672 C CA . GLN A 1 87 ? -4.420 -10.588 21.307 1.00 88.19 87 GLN A CA 1
ATOM 673 C C . GLN A 1 87 ? -4.305 -11.370 19.993 1.00 88.19 87 GLN A C 1
ATOM 675 O O . GLN A 1 87 ? -3.647 -12.403 19.959 1.00 88.19 87 GLN A O 1
ATOM 680 N N . SER A 1 88 ? -4.933 -10.889 18.913 1.00 88.75 88 SER A N 1
ATOM 681 C CA . SER A 1 88 ? -4.974 -11.609 17.629 1.00 88.75 88 SER A CA 1
ATOM 682 C C . SER A 1 88 ? -4.009 -11.073 16.570 1.00 88.75 88 SER A C 1
ATOM 684 O O . SER A 1 88 ? -3.804 -11.734 15.555 1.00 88.75 88 SER A O 1
ATOM 686 N N . ALA A 1 89 ? -3.429 -9.883 16.768 1.00 87.94 89 ALA A N 1
ATOM 687 C CA . ALA A 1 89 ? -2.652 -9.153 15.760 1.00 87.94 89 ALA A CA 1
ATOM 688 C C . ALA A 1 89 ? -3.417 -8.903 14.439 1.00 87.94 89 ALA A C 1
ATOM 690 O O . ALA A 1 89 ? -2.816 -8.791 13.369 1.00 87.94 89 ALA A O 1
ATOM 691 N N . GLN A 1 90 ? -4.747 -8.814 14.518 1.00 90.06 90 GLN A N 1
ATOM 692 C CA . GLN A 1 90 ? -5.643 -8.508 13.401 1.00 90.06 90 GLN A CA 1
ATOM 693 C 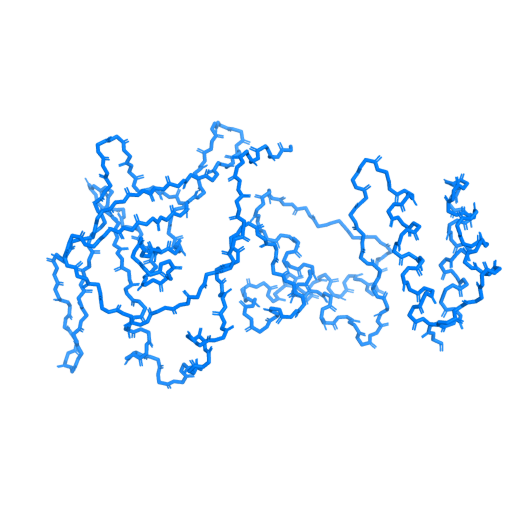C . GLN A 1 90 ? -6.315 -7.150 13.594 1.00 90.06 90 GLN A C 1
ATOM 695 O O . GLN A 1 90 ? -6.472 -6.673 14.723 1.00 90.06 90 GLN A O 1
ATOM 700 N N . VAL A 1 91 ? -6.748 -6.546 12.488 1.00 90.62 91 VAL A N 1
ATOM 701 C CA . VAL A 1 91 ? -7.548 -5.321 12.510 1.00 90.62 91 VAL A CA 1
ATOM 702 C C . VAL A 1 91 ? -8.975 -5.668 12.899 1.00 90.62 91 VAL A C 1
ATOM 704 O O . VAL A 1 91 ? -9.612 -6.478 12.235 1.00 90.62 91 VAL A O 1
ATOM 707 N N . VAL A 1 92 ? -9.469 -5.050 13.965 1.00 91.75 92 VAL A N 1
ATOM 708 C CA . VAL A 1 92 ? -10.815 -5.294 14.516 1.00 91.75 92 VAL A CA 1
ATOM 709 C C . VAL A 1 92 ? -11.736 -4.084 14.367 1.00 91.75 92 VAL A C 1
ATOM 711 O O . VAL A 1 92 ? -12.958 -4.212 14.422 1.00 91.75 92 VAL A O 1
ATOM 714 N N . ALA A 1 93 ? -11.162 -2.900 14.153 1.00 90.75 93 ALA A N 1
ATOM 715 C CA . ALA A 1 93 ? -11.898 -1.657 13.986 1.00 90.75 93 ALA A CA 1
ATOM 716 C C . ALA A 1 93 ? -11.068 -0.605 13.236 1.00 90.75 93 ALA A C 1
ATOM 718 O O . ALA A 1 93 ? -9.858 -0.761 13.053 1.00 90.75 93 ALA A O 1
ATOM 719 N N . VAL A 1 94 ? -11.722 0.484 12.838 1.00 89.75 94 VAL A N 1
ATOM 720 C CA . VAL A 1 94 ? -11.091 1.688 12.283 1.00 89.75 94 VAL A CA 1
ATOM 721 C C . VAL A 1 94 ? -11.330 2.866 13.219 1.00 89.75 94 VAL A C 1
ATOM 723 O O . VAL A 1 94 ? -12.414 3.012 13.780 1.00 89.75 94 VAL A O 1
ATOM 726 N N . VAL A 1 95 ? -10.320 3.709 13.406 1.00 88.75 95 VAL A N 1
ATOM 727 C CA . VAL A 1 95 ? -10.418 4.907 14.247 1.00 88.75 95 VAL A CA 1
ATOM 728 C C . VAL A 1 95 ? -11.212 5.997 13.533 1.00 88.75 95 VAL A C 1
ATOM 730 O O . VAL A 1 95 ? -10.947 6.311 12.373 1.00 88.75 95 VAL A O 1
ATOM 733 N N . THR A 1 96 ? -12.110 6.659 14.256 1.00 85.69 96 THR A N 1
ATOM 734 C CA . THR A 1 96 ? -12.685 7.948 13.855 1.00 85.69 96 THR A CA 1
ATOM 735 C C . THR A 1 96 ? -12.493 8.976 14.962 1.00 85.69 96 THR A C 1
ATOM 737 O O . THR A 1 96 ? -12.642 8.671 16.145 1.00 85.69 96 THR A O 1
ATOM 740 N N . THR A 1 97 ? -12.135 10.204 14.597 1.00 77.69 97 THR A N 1
ATOM 741 C CA . THR A 1 97 ? -11.924 11.301 15.553 1.00 77.69 97 THR A CA 1
ATOM 742 C C . THR A 1 97 ? -13.072 12.298 15.465 1.00 77.69 97 THR A C 1
ATOM 744 O O . THR A 1 97 ? -13.324 12.828 14.381 1.00 77.69 97 THR A O 1
ATOM 747 N N . ARG A 1 98 ? -13.723 12.618 16.590 1.00 67.12 98 ARG A N 1
ATOM 748 C CA . ARG A 1 98 ? -14.741 13.676 16.677 1.00 67.12 98 ARG A CA 1
ATOM 749 C C . ARG A 1 98 ? -14.164 14.888 17.409 1.00 67.12 98 ARG A C 1
ATOM 751 O O . ARG A 1 98 ? -13.579 14.763 18.482 1.00 67.12 98 ARG A O 1
ATOM 758 N N . VAL A 1 99 ? -14.309 16.070 16.810 1.00 56.16 99 VAL A N 1
ATOM 759 C CA . VAL A 1 99 ? -13.809 17.338 17.364 1.00 56.16 99 VAL A CA 1
ATOM 760 C C . VAL A 1 99 ? -14.989 18.129 17.928 1.00 56.16 99 VAL A C 1
ATOM 762 O O . VAL A 1 99 ? -15.569 18.955 17.233 1.00 56.16 99 VAL A O 1
ATOM 765 N N . THR A 1 100 ? -15.370 17.874 19.178 1.00 46.56 100 THR A N 1
ATOM 766 C CA . THR A 1 100 ? -16.378 18.676 19.901 1.00 46.56 100 THR A CA 1
ATOM 767 C C . THR A 1 100 ? -15.993 18.766 21.371 1.00 46.56 100 THR A C 1
ATOM 769 O O . THR A 1 100 ? -16.012 17.733 22.025 1.00 46.56 100 THR A O 1
ATOM 772 N N . SER A 1 101 ? -15.618 19.969 21.844 1.00 43.03 101 SER A N 1
ATOM 773 C CA . SER A 1 101 ? -15.307 20.394 23.241 1.00 43.03 101 SER A CA 1
ATOM 774 C C . SER A 1 101 ? -14.350 19.532 24.098 1.00 43.03 101 SER A C 1
ATOM 776 O O . SER A 1 101 ? -13.907 19.970 25.156 1.00 43.03 101 SER A O 1
ATOM 778 N N . GLY A 1 102 ? -13.936 18.379 23.587 1.00 55.34 102 GLY A N 1
ATOM 779 C CA . GLY A 1 102 ? -12.910 17.449 24.026 1.00 55.34 102 GLY A CA 1
ATOM 780 C C . GLY A 1 102 ? -12.549 16.581 22.813 1.00 55.34 102 GLY A C 1
ATOM 781 O O . GLY A 1 102 ? -13.387 16.312 21.952 1.00 55.34 102 GLY A O 1
ATOM 782 N N . LYS A 1 103 ? -11.278 16.202 22.661 1.00 55.34 103 LYS A N 1
ATOM 783 C CA . LYS A 1 103 ? -10.883 15.274 21.591 1.00 55.34 103 LYS A CA 1
ATOM 784 C C . LYS A 1 103 ? -11.336 13.873 22.011 1.00 55.34 103 LYS A C 1
ATOM 786 O O . LYS A 1 103 ? -10.722 13.306 22.909 1.00 55.34 103 LYS A O 1
ATOM 791 N N . GLN A 1 104 ? -12.387 13.345 21.386 1.00 70.88 104 GLN A N 1
ATOM 792 C CA . GLN A 1 104 ? -12.836 11.961 21.570 1.00 70.88 104 GLN A CA 1
ATOM 793 C C . GLN A 1 104 ? -12.573 11.171 20.291 1.00 70.88 104 GLN A C 1
ATOM 795 O O . GLN A 1 104 ? -12.812 11.653 19.178 1.00 70.88 104 GLN A O 1
ATOM 800 N N . ALA A 1 105 ? -12.054 9.960 20.448 1.00 83.62 105 ALA A N 1
ATOM 801 C CA . ALA A 1 105 ? -11.866 9.032 19.350 1.00 83.62 105 ALA A CA 1
ATOM 802 C C . ALA A 1 105 ? -12.651 7.760 19.615 1.00 83.62 105 ALA A C 1
ATOM 804 O O . ALA A 1 105 ? -12.676 7.254 20.737 1.00 83.62 105 ALA A O 1
ATOM 805 N N . TYR A 1 106 ? -13.274 7.256 18.561 1.00 87.44 106 TYR A N 1
ATOM 806 C CA . TYR A 1 106 ? -14.111 6.074 18.617 1.00 87.44 106 TYR A CA 1
ATOM 807 C C . TYR A 1 106 ? -13.541 4.985 17.721 1.00 87.44 106 TYR A C 1
ATOM 809 O O . TYR A 1 106 ? -12.923 5.263 16.688 1.00 87.44 106 TYR A O 1
ATOM 817 N N . ALA A 1 107 ? -13.775 3.741 18.116 1.00 89.38 107 ALA A N 1
ATOM 818 C CA . ALA A 1 107 ? -13.601 2.595 17.245 1.00 89.38 107 ALA A CA 1
ATOM 819 C C . ALA A 1 107 ? -14.882 2.405 16.428 1.00 89.38 107 ALA A C 1
ATOM 821 O O . ALA A 1 107 ? -15.972 2.372 16.996 1.00 89.38 107 ALA A O 1
ATOM 822 N N . ILE A 1 108 ? -14.743 2.232 15.117 1.00 88.12 108 ILE A N 1
ATOM 823 C CA . ILE A 1 108 ? -15.784 1.710 14.229 1.00 88.12 108 ILE A CA 1
ATOM 824 C C . ILE A 1 108 ? -15.472 0.225 14.015 1.00 88.12 108 ILE A C 1
ATOM 826 O O . ILE A 1 108 ? -14.537 -0.086 13.268 1.00 88.12 108 ILE A O 1
ATOM 830 N N . PRO A 1 109 ? -16.175 -0.701 14.691 1.00 90.00 109 PRO A N 1
ATOM 831 C CA . PRO A 1 109 ? -15.892 -2.127 14.578 1.00 90.00 109 PRO A CA 1
ATOM 832 C C . PRO A 1 109 ? -16.131 -2.644 13.164 1.00 90.00 109 PRO A C 1
ATOM 834 O O . PRO A 1 109 ? -17.163 -2.360 12.559 1.00 90.00 109 PRO A O 1
ATOM 837 N N . LEU A 1 110 ? -15.210 -3.469 12.661 1.00 88.94 110 LEU A N 1
ATOM 838 C CA . LEU A 1 110 ? -15.352 -4.065 11.331 1.00 88.94 110 LEU A CA 1
ATOM 839 C C . LEU A 1 110 ? -16.519 -5.055 11.258 1.00 88.94 110 LEU A C 1
ATOM 841 O O . LEU A 1 110 ? -17.035 -5.275 10.167 1.00 88.94 110 LEU A O 1
ATOM 845 N N . LYS A 1 111 ? -16.956 -5.624 12.396 1.00 87.31 111 LYS A N 1
ATOM 846 C CA . LYS A 1 111 ? -18.093 -6.561 12.447 1.00 87.31 111 LYS A CA 1
ATOM 847 C C . LYS A 1 111 ? -19.351 -5.983 11.785 1.00 87.31 111 LYS A C 1
ATOM 849 O O . LYS A 1 111 ? -20.011 -6.684 11.027 1.00 87.31 111 LYS A O 1
ATOM 854 N N . TYR A 1 112 ? -19.582 -4.680 11.961 1.00 85.25 112 TYR A N 1
ATOM 855 C CA . TYR A 1 112 ? -20.739 -3.987 11.399 1.00 85.25 112 TYR A CA 1
ATOM 856 C C . TYR A 1 112 ? -20.639 -3.749 9.895 1.00 85.25 112 TYR A C 1
ATOM 858 O O . TYR A 1 112 ? -21.665 -3.587 9.249 1.00 85.25 112 TYR A O 1
ATOM 866 N N . LEU A 1 113 ? -19.441 -3.779 9.296 1.00 80.50 113 LEU A N 1
ATOM 867 C CA . LEU A 1 113 ? -19.329 -3.669 7.837 1.00 80.50 113 LEU A CA 1
ATOM 868 C C . LEU A 1 113 ? -20.067 -4.813 7.144 1.00 80.50 113 LEU A C 1
ATOM 870 O O . LEU A 1 113 ? -20.698 -4.583 6.123 1.00 80.50 113 LEU A O 1
ATOM 874 N N . LYS A 1 114 ? -20.027 -6.025 7.712 1.00 74.19 114 LYS A N 1
ATOM 875 C CA . LYS A 1 114 ? -20.767 -7.173 7.175 1.00 74.19 114 LYS A CA 1
ATOM 876 C C . LYS A 1 114 ? -22.280 -7.046 7.381 1.00 74.19 114 LYS A C 1
ATOM 878 O O . LYS A 1 114 ? -23.033 -7.597 6.595 1.00 74.19 114 LYS A O 1
ATOM 883 N N . GLU A 1 115 ? -22.710 -6.359 8.436 1.00 77.62 115 GLU A N 1
ATOM 884 C CA . GLU A 1 115 ? -24.132 -6.166 8.759 1.00 77.62 115 GLU A CA 1
ATOM 885 C C . GLU A 1 115 ? -24.782 -5.046 7.930 1.00 77.62 115 GLU A C 1
ATOM 887 O O . GLU A 1 115 ? -25.990 -5.059 7.715 1.00 77.62 115 GLU A O 1
ATOM 892 N N . ILE A 1 116 ? -23.985 -4.071 7.481 1.00 77.50 116 ILE A N 1
ATOM 893 C CA . ILE A 1 116 ? -24.460 -2.889 6.746 1.00 77.50 116 ILE A CA 1
ATOM 894 C C . ILE A 1 116 ? -24.242 -3.041 5.232 1.00 77.50 116 ILE A C 1
ATOM 896 O O . ILE A 1 116 ? -24.962 -2.437 4.441 1.00 77.50 116 ILE A O 1
ATOM 900 N N . TRP A 1 117 ? -23.240 -3.819 4.810 1.00 79.19 117 TRP A N 1
ATOM 901 C CA . TRP A 1 117 ? -22.867 -3.967 3.405 1.00 79.19 117 TRP A CA 1
ATOM 902 C C . TRP A 1 117 ? -23.042 -5.415 2.934 1.00 79.19 117 TRP A C 1
ATOM 904 O O . TRP A 1 117 ? -22.110 -6.215 2.968 1.00 79.19 117 TRP A O 1
ATOM 914 N N . ASP A 1 118 ? -24.230 -5.732 2.421 1.00 74.50 118 ASP A N 1
ATOM 915 C CA . ASP A 1 118 ? -24.581 -7.090 1.972 1.00 74.50 118 ASP A CA 1
ATOM 916 C C . ASP A 1 118 ? -23.715 -7.600 0.802 1.00 74.50 118 ASP A C 1
ATOM 918 O O . ASP A 1 118 ? -23.410 -8.787 0.706 1.00 74.50 118 ASP A O 1
ATOM 922 N N . GLU A 1 119 ? -23.262 -6.701 -0.075 1.00 80.25 119 GLU A N 1
ATOM 923 C CA . GLU A 1 119 ? -22.384 -7.016 -1.215 1.00 80.25 119 GLU A CA 1
ATOM 924 C C . GLU A 1 119 ? -20.893 -7.135 -0.841 1.00 80.25 119 GLU A C 1
ATOM 926 O O . GLU A 1 119 ? -20.030 -7.288 -1.714 1.00 80.25 119 GLU A O 1
ATOM 931 N N . LEU A 1 120 ? -20.548 -7.038 0.446 1.00 78.56 120 LEU A N 1
ATOM 932 C CA . LEU A 1 120 ? -19.162 -7.066 0.895 1.00 78.56 120 LEU A CA 1
ATOM 933 C C . LEU A 1 120 ? -18.513 -8.412 0.549 1.00 78.56 120 LEU A C 1
ATOM 935 O O . LEU A 1 120 ? -18.934 -9.469 1.018 1.00 78.56 120 LEU A O 1
ATOM 939 N N . ASN A 1 121 ? -17.440 -8.372 -0.245 1.00 77.19 121 ASN A N 1
ATOM 940 C CA . ASN A 1 121 ? -16.723 -9.575 -0.662 1.00 77.19 121 ASN A CA 1
ATOM 941 C C . ASN A 1 121 ? -16.207 -10.354 0.568 1.00 77.19 121 ASN A C 1
ATOM 943 O O . ASN A 1 121 ? -15.305 -9.859 1.252 1.00 77.19 121 ASN A O 1
ATOM 947 N N . PRO A 1 122 ? -16.680 -11.590 0.825 1.00 73.31 122 PRO A N 1
ATOM 948 C CA . PRO A 1 122 ? -16.283 -12.355 2.008 1.00 73.31 122 PRO A CA 1
ATOM 949 C C . PRO A 1 122 ? -14.771 -12.597 2.094 1.00 73.31 122 PRO A C 1
ATOM 951 O O . PRO A 1 122 ? -14.200 -12.595 3.185 1.00 73.31 122 PRO A O 1
ATOM 954 N N . LYS A 1 123 ? -14.091 -12.694 0.939 1.00 76.12 123 LYS A N 1
ATOM 955 C CA . LYS A 1 123 ? -12.634 -12.904 0.863 1.00 76.12 123 LYS A CA 1
ATOM 956 C C . LYS A 1 123 ? -11.825 -11.767 1.485 1.00 76.12 123 LYS A C 1
ATOM 958 O O . LYS A 1 123 ? -10.648 -11.966 1.795 1.00 76.12 123 LYS A O 1
ATOM 963 N N . LEU A 1 124 ? -12.438 -10.595 1.679 1.00 76.88 124 LEU A N 1
ATOM 964 C CA . LEU A 1 124 ? -11.824 -9.439 2.329 1.00 76.88 124 LEU A CA 1
ATOM 965 C C . LEU A 1 124 ? -11.290 -9.781 3.732 1.00 76.88 124 LEU A C 1
ATOM 967 O O . LEU A 1 124 ? -10.266 -9.239 4.140 1.00 76.88 124 LEU A O 1
ATOM 971 N N . PHE A 1 125 ? -11.937 -10.707 4.445 1.00 80.56 125 PHE A N 1
ATOM 972 C CA . PHE A 1 125 ? -11.545 -11.100 5.804 1.00 80.56 125 PHE A CA 1
ATOM 973 C C . PHE A 1 125 ? -10.624 -12.327 5.851 1.00 80.56 125 PHE A C 1
ATOM 975 O O . PHE A 1 125 ? -9.901 -12.511 6.828 1.00 80.56 125 PHE A O 1
ATOM 982 N N . ASP A 1 126 ? -10.576 -13.127 4.784 1.00 76.06 126 ASP A N 1
ATOM 983 C CA . ASP A 1 126 ? -9.802 -14.375 4.754 1.00 76.06 126 ASP A CA 1
ATOM 984 C C . ASP A 1 126 ? -8.375 -14.168 4.225 1.00 76.06 126 ASP A C 1
ATOM 986 O O . ASP A 1 126 ? -7.376 -14.615 4.816 1.00 76.06 126 ASP A O 1
ATOM 990 N N . THR A 1 127 ? -8.280 -13.477 3.085 1.00 70.38 127 THR A N 1
ATOM 991 C CA . THR A 1 127 ? -7.064 -13.432 2.259 1.00 70.38 127 THR A CA 1
ATOM 992 C C . THR A 1 127 ? -6.516 -12.031 2.027 1.00 70.38 127 THR A C 1
ATOM 994 O O . THR A 1 127 ? -5.373 -11.908 1.596 1.00 70.38 127 THR A O 1
ATOM 997 N N . VAL A 1 128 ? -7.294 -10.981 2.300 1.00 71.88 128 VAL A N 1
ATOM 998 C CA . VAL A 1 128 ? -6.898 -9.598 1.999 1.00 71.88 128 VAL A CA 1
ATOM 999 C C . VAL A 1 128 ? -6.322 -8.910 3.233 1.00 71.88 128 VAL A C 1
ATOM 1001 O O . VAL A 1 128 ? -6.795 -9.077 4.356 1.00 71.88 128 VAL A O 1
ATOM 1004 N N . THR A 1 129 ? -5.288 -8.103 3.009 1.00 78.44 129 THR A N 1
ATOM 1005 C CA . THR A 1 129 ? -4.648 -7.270 4.030 1.00 78.44 129 THR A CA 1
ATOM 1006 C C . THR A 1 129 ? -4.623 -5.813 3.563 1.00 78.44 129 THR A C 1
ATOM 1008 O O . THR A 1 129 ? -3.585 -5.344 3.093 1.00 78.44 129 THR A O 1
ATOM 1011 N N . PRO A 1 130 ? -5.754 -5.086 3.636 1.00 70.94 130 PRO A N 1
ATOM 1012 C CA . PRO A 1 130 ? -5.862 -3.751 3.038 1.00 70.94 130 PRO A CA 1
ATOM 1013 C C . PRO A 1 130 ? -5.014 -2.704 3.776 1.00 70.94 130 PRO A C 1
ATOM 1015 O O . PRO A 1 130 ? -4.684 -1.660 3.221 1.00 70.94 130 PRO A O 1
ATOM 1018 N N . PHE A 1 131 ? -4.610 -2.991 5.015 1.00 73.06 131 PHE A N 1
ATOM 1019 C CA . PHE A 1 131 ? -3.678 -2.168 5.774 1.00 73.06 131 PHE A CA 1
ATOM 1020 C C . PHE A 1 131 ? -2.247 -2.664 5.550 1.00 73.06 131 PHE A C 1
ATOM 1022 O O . PHE A 1 131 ? -1.758 -3.534 6.271 1.00 73.06 131 PHE A O 1
ATOM 1029 N N . VAL A 1 132 ? -1.577 -2.100 4.541 1.00 71.69 132 VAL A N 1
ATOM 1030 C CA . VAL A 1 132 ? -0.186 -2.432 4.162 1.00 71.69 132 VAL A CA 1
ATOM 1031 C C . VAL A 1 132 ? 0.880 -1.640 4.944 1.00 71.69 132 VAL A C 1
ATOM 1033 O O . VAL A 1 132 ? 2.080 -1.815 4.728 1.00 71.69 132 VAL A O 1
ATOM 1036 N N . GLY A 1 133 ? 0.471 -0.780 5.882 1.00 72.19 133 GLY A N 1
ATOM 1037 C CA . GLY A 1 133 ? 1.377 0.076 6.656 1.00 72.19 133 GLY A CA 1
ATOM 1038 C C . GLY A 1 133 ? 2.015 1.172 5.793 1.00 72.19 133 GLY A C 1
ATOM 1039 O O . GLY A 1 133 ? 1.326 1.817 5.009 1.00 72.19 133 GLY A O 1
ATOM 1040 N N . ILE A 1 134 ? 3.332 1.386 5.926 1.00 69.19 134 ILE A N 1
ATOM 1041 C CA . ILE A 1 134 ? 4.081 2.362 5.104 1.00 69.19 134 ILE A CA 1
ATOM 1042 C C . ILE A 1 134 ? 4.450 1.824 3.710 1.00 69.19 134 ILE A C 1
ATOM 1044 O O . ILE A 1 134 ? 5.015 2.549 2.886 1.00 69.19 134 ILE A O 1
ATOM 1048 N N . SER A 1 135 ? 4.178 0.545 3.443 1.00 75.38 135 SER A N 1
ATOM 1049 C CA . SER A 1 135 ? 4.413 -0.032 2.125 1.00 75.38 135 SER A CA 1
ATOM 1050 C C . SER A 1 135 ? 3.511 0.635 1.095 1.00 75.38 135 SER A C 1
ATOM 1052 O O . SER A 1 135 ? 2.349 0.937 1.354 1.00 75.38 135 SER A O 1
ATOM 1054 N N . ALA A 1 136 ? 4.055 0.865 -0.096 1.00 81.94 136 ALA A N 1
ATOM 1055 C CA . ALA A 1 136 ? 3.228 1.258 -1.223 1.00 81.94 136 ALA A CA 1
ATOM 1056 C C . ALA A 1 136 ? 2.349 0.072 -1.638 1.00 81.94 136 ALA A C 1
ATOM 1058 O O . ALA A 1 136 ? 2.836 -1.059 -1.646 1.00 81.94 136 ALA A O 1
ATOM 1059 N N . PHE A 1 137 ? 1.107 0.346 -2.033 1.00 86.12 137 PHE A N 1
ATOM 1060 C CA . PHE A 1 137 ? 0.314 -0.632 -2.772 1.00 86.12 137 PHE A CA 1
ATOM 1061 C C . PHE A 1 137 ? 1.035 -0.961 -4.081 1.00 86.12 137 PHE A C 1
ATOM 1063 O O . PHE A 1 137 ? 1.543 -0.057 -4.756 1.00 86.12 137 PHE A O 1
ATOM 1070 N N . ASP A 1 138 ? 1.088 -2.241 -4.430 1.00 88.75 138 ASP A N 1
ATOM 1071 C CA . ASP A 1 138 ? 1.676 -2.719 -5.677 1.00 88.75 138 ASP A CA 1
ATOM 1072 C C . ASP A 1 138 ? 0.587 -3.090 -6.699 1.00 88.75 138 ASP A C 1
ATOM 1074 O O . ASP A 1 138 ? -0.612 -2.970 -6.447 1.00 88.75 138 ASP A O 1
ATOM 1078 N N . ARG A 1 139 ? 0.991 -3.535 -7.890 1.00 89.81 139 ARG A N 1
ATOM 1079 C CA . ARG A 1 139 ? 0.099 -3.889 -9.007 1.00 89.81 139 ARG A CA 1
ATOM 1080 C C . ARG A 1 139 ? -0.966 -4.906 -8.592 1.00 89.81 139 ARG A C 1
ATOM 1082 O O . ARG A 1 139 ? -2.114 -4.794 -9.012 1.00 89.81 139 ARG A O 1
ATOM 1089 N N . VAL A 1 140 ? -0.582 -5.874 -7.756 1.00 84.88 140 VAL A N 1
ATOM 1090 C CA . VAL A 1 140 ? -1.474 -6.926 -7.234 1.00 84.88 140 VAL A CA 1
ATOM 1091 C C . VAL A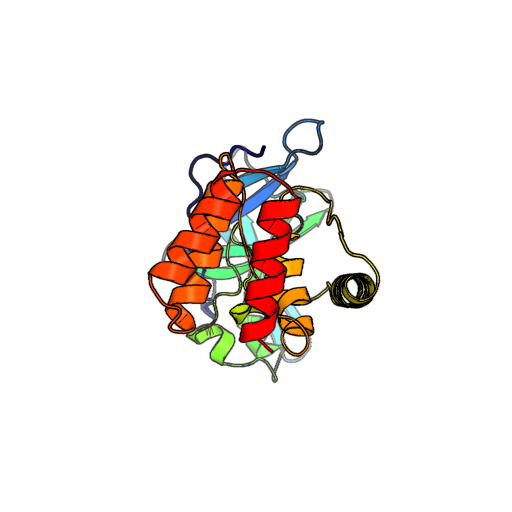 1 140 ? -2.568 -6.374 -6.321 1.00 84.88 140 VAL A C 1
ATOM 1093 O O . VAL A 1 140 ? -3.618 -6.995 -6.179 1.00 84.88 140 VAL A O 1
ATOM 1096 N N . ASP A 1 141 ? -2.361 -5.180 -5.767 1.00 85.50 141 ASP A N 1
ATOM 1097 C CA . ASP A 1 141 ? -3.293 -4.534 -4.854 1.00 85.50 141 ASP A CA 1
ATOM 1098 C C . ASP A 1 141 ? -4.248 -3.557 -5.558 1.00 85.50 141 ASP A C 1
ATOM 1100 O O . ASP A 1 141 ? -5.037 -2.895 -4.883 1.00 85.50 141 ASP A O 1
ATOM 1104 N N . ARG A 1 142 ? -4.222 -3.448 -6.901 1.00 86.50 142 ARG A N 1
ATOM 1105 C CA . ARG A 1 142 ? -5.082 -2.518 -7.676 1.00 86.50 142 ARG A CA 1
ATOM 1106 C C . ARG A 1 142 ? -6.548 -2.593 -7.255 1.00 86.50 142 ARG A C 1
ATOM 1108 O O . ARG A 1 142 ? -7.200 -1.557 -7.174 1.00 86.50 142 ARG A O 1
ATOM 1115 N N . ALA A 1 143 ? -7.046 -3.800 -6.986 1.00 83.25 143 ALA A N 1
ATOM 1116 C CA . ALA A 1 143 ? -8.430 -4.047 -6.584 1.00 83.25 143 ALA A CA 1
ATOM 1117 C C . ALA A 1 143 ? -8.821 -3.378 -5.253 1.00 83.25 143 ALA A C 1
ATOM 1119 O O . ALA A 1 143 ? -10.006 -3.277 -4.962 1.00 83.25 143 ALA A O 1
ATOM 1120 N N . TYR A 1 144 ? -7.845 -2.929 -4.461 1.00 79.38 144 TYR A N 1
ATOM 1121 C CA . TYR A 1 144 ? -8.036 -2.278 -3.165 1.00 79.38 144 TYR A CA 1
ATOM 1122 C C . TYR A 1 144 ? -7.572 -0.810 -3.164 1.00 79.38 144 TYR A C 1
ATOM 1124 O O . TYR A 1 144 ? -7.627 -0.147 -2.128 1.00 79.38 144 TYR A O 1
ATOM 1132 N N . PHE A 1 145 ? -7.107 -0.290 -4.307 1.00 85.50 145 PHE A N 1
ATOM 1133 C CA . PHE A 1 145 ? -6.588 1.070 -4.443 1.00 85.50 145 PHE A CA 1
ATOM 1134 C C . PHE A 1 145 ? -7.616 1.998 -5.108 1.00 85.50 145 PHE A C 1
ATOM 1136 O O . PHE A 1 145 ? -7.852 1.909 -6.315 1.00 85.50 145 PHE A O 1
ATOM 1143 N N . PHE A 1 146 ? -8.188 2.920 -4.324 1.00 84.19 146 PHE A N 1
ATOM 1144 C CA . PHE A 1 146 ? -9.306 3.787 -4.723 1.00 84.19 146 PHE A CA 1
ATOM 1145 C C . PHE A 1 146 ? -9.040 5.279 -4.469 1.00 84.19 146 PHE A C 1
ATOM 1147 O O . PHE A 1 146 ? -8.083 5.652 -3.789 1.00 84.19 146 PHE A O 1
ATOM 1154 N N . GLY A 1 147 ? -9.920 6.141 -4.995 1.00 86.56 147 GLY A N 1
ATOM 1155 C CA . GLY A 1 147 ? -9.950 7.580 -4.691 1.00 86.56 147 GLY A CA 1
ATOM 1156 C C . GLY A 1 147 ? -8.906 8.420 -5.429 1.00 86.56 147 GLY A C 1
ATOM 1157 O O . GLY A 1 147 ? -8.704 9.580 -5.086 1.00 86.56 147 GLY A O 1
ATOM 1158 N N . ARG A 1 148 ? -8.229 7.833 -6.423 1.00 93.69 148 ARG A N 1
ATOM 1159 C CA . ARG A 1 148 ? -7.161 8.467 -7.215 1.00 93.69 148 ARG A CA 1
ATOM 1160 C C . ARG A 1 148 ? -7.364 8.322 -8.724 1.00 93.69 148 ARG A C 1
ATOM 1162 O O . ARG A 1 148 ? -6.412 8.418 -9.494 1.00 93.69 148 ARG A O 1
ATOM 1169 N N . ASP A 1 149 ? -8.590 8.033 -9.162 1.00 93.31 149 ASP A N 1
ATOM 1170 C CA . ASP A 1 149 ? -8.866 7.710 -10.567 1.00 93.31 149 ASP A CA 1
ATOM 1171 C C . ASP A 1 149 ? -8.581 8.889 -11.504 1.00 93.31 149 ASP A C 1
ATOM 1173 O O . ASP A 1 149 ? -8.031 8.686 -12.587 1.00 93.31 149 ASP A O 1
ATOM 1177 N N . ARG A 1 150 ? -8.834 10.124 -11.049 1.00 94.94 150 ARG A N 1
ATOM 1178 C CA . ARG A 1 150 ? -8.504 11.342 -11.799 1.00 94.94 150 ARG A CA 1
ATOM 1179 C C . ARG A 1 150 ? -7.000 11.459 -12.054 1.00 94.94 150 ARG A C 1
ATOM 1181 O O . ARG A 1 150 ? -6.595 11.660 -13.195 1.00 94.94 150 ARG A O 1
ATOM 1188 N N . GLU A 1 151 ? -6.172 11.323 -11.018 1.00 95.19 151 GLU A N 1
ATOM 1189 C CA . GLU A 1 151 ? -4.713 11.409 -11.145 1.00 95.19 151 GLU A CA 1
ATOM 1190 C C . GLU A 1 151 ? -4.157 10.262 -11.994 1.00 95.19 151 GLU A C 1
ATOM 1192 O O . GLU A 1 151 ? -3.260 10.474 -12.809 1.00 95.19 151 GLU A O 1
ATOM 1197 N N . ILE A 1 152 ? -4.713 9.052 -11.855 1.00 96.25 152 ILE A N 1
ATOM 1198 C CA . ILE A 1 152 ? -4.348 7.906 -12.699 1.00 96.25 152 ILE A CA 1
ATOM 1199 C C . ILE A 1 152 ? -4.624 8.222 -14.172 1.00 96.25 152 ILE A C 1
ATOM 1201 O O . ILE A 1 152 ? -3.776 7.960 -15.025 1.00 96.25 152 ILE A O 1
ATOM 12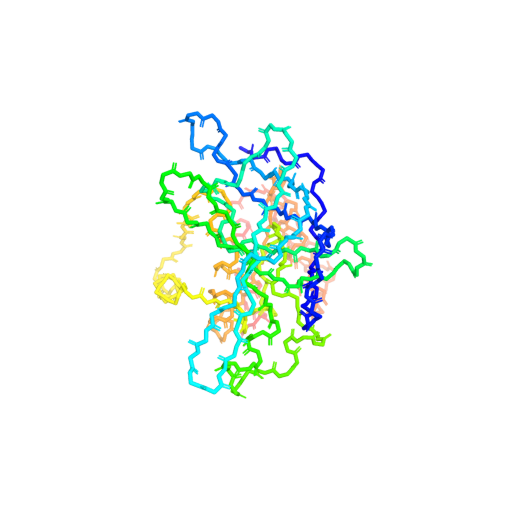05 N N . GLU A 1 153 ? -5.798 8.767 -14.492 1.00 95.88 153 GLU A N 1
ATOM 1206 C CA . GLU A 1 153 ? -6.187 9.121 -15.861 1.00 95.88 153 GLU A CA 1
ATOM 1207 C C . GLU A 1 153 ? -5.351 10.240 -16.461 1.00 95.88 153 GLU A C 1
ATOM 1209 O O . GLU A 1 153 ? -4.991 10.176 -17.637 1.00 95.88 153 GLU A O 1
ATOM 1214 N N . GLU A 1 154 ? -5.046 11.261 -15.673 1.00 95.62 154 GLU A N 1
ATOM 1215 C CA . GLU A 1 154 ? -4.207 12.373 -16.097 1.00 95.62 154 GLU A CA 1
ATOM 1216 C C . GLU A 1 154 ? -2.794 11.902 -16.441 1.00 95.62 154 GLU A C 1
ATOM 1218 O O . GLU A 1 154 ? -2.343 12.106 -17.570 1.00 95.62 154 GLU A O 1
ATOM 1223 N N . ILE A 1 155 ? -2.143 11.174 -15.527 1.00 96.06 155 ILE A N 1
ATOM 1224 C CA . ILE A 1 155 ? -0.787 10.656 -15.747 1.00 96.06 155 ILE A CA 1
ATOM 1225 C C . ILE A 1 155 ? -0.772 9.676 -16.926 1.00 96.06 155 ILE A C 1
ATOM 1227 O O . ILE A 1 155 ? 0.104 9.755 -17.782 1.00 96.06 155 ILE A O 1
ATOM 1231 N N . SER A 1 156 ? -1.760 8.780 -17.022 1.00 94.75 156 SER A N 1
ATOM 1232 C CA . SER A 1 156 ? -1.820 7.802 -18.121 1.00 94.75 156 SER A CA 1
ATOM 1233 C C . SER A 1 156 ? -1.966 8.463 -19.495 1.00 94.75 156 SER A C 1
ATOM 1235 O O . SER A 1 156 ? -1.484 7.915 -20.483 1.00 94.75 156 SER A O 1
ATOM 1237 N N . ARG A 1 157 ? -2.623 9.630 -19.581 1.00 94.38 157 ARG A N 1
ATOM 1238 C CA . ARG A 1 157 ? -2.691 10.417 -20.823 1.00 94.38 157 ARG A CA 1
ATOM 1239 C C . ARG A 1 157 ? -1.380 11.140 -21.109 1.00 94.38 157 ARG A C 1
ATOM 1241 O O . ARG A 1 157 ? -0.929 11.104 -22.248 1.00 94.38 157 ARG A O 1
ATOM 1248 N N . GLN A 1 158 ? -0.764 11.748 -20.095 1.00 95.06 158 GLN A N 1
ATOM 1249 C CA . GLN A 1 158 ? 0.515 12.450 -20.247 1.00 95.06 158 GLN A CA 1
ATOM 1250 C C . GLN A 1 158 ? 1.636 11.518 -20.713 1.00 95.06 158 GLN A C 1
ATOM 1252 O O . GLN A 1 158 ? 2.426 11.916 -21.556 1.00 95.06 158 GLN A O 1
ATOM 1257 N N . ILE A 1 159 ? 1.663 10.252 -20.272 1.00 94.25 159 ILE A N 1
ATOM 1258 C CA . ILE A 1 159 ? 2.670 9.261 -20.714 1.00 94.25 159 ILE A CA 1
ATOM 1259 C C . ILE A 1 159 ? 2.689 9.082 -22.243 1.00 94.25 159 ILE A C 1
ATOM 1261 O O . ILE A 1 159 ? 3.718 8.724 -22.810 1.00 94.25 159 ILE A O 1
ATOM 1265 N N . LYS A 1 160 ? 1.569 9.343 -22.929 1.00 90.81 160 LYS A N 1
ATOM 1266 C CA . LYS A 1 160 ? 1.477 9.243 -24.394 1.00 90.81 160 LYS A CA 1
ATOM 1267 C C . LYS A 1 160 ? 2.077 10.448 -25.126 1.00 90.81 160 LYS A C 1
ATOM 1269 O O . LYS A 1 160 ? 2.262 10.378 -26.335 1.00 90.81 160 LYS A O 1
ATOM 1274 N N . ILE A 1 161 ? 2.319 11.548 -24.418 1.00 93.31 161 ILE A N 1
ATOM 1275 C CA . ILE A 1 161 ? 2.686 12.852 -24.983 1.00 93.31 161 ILE A CA 1
ATOM 1276 C C . ILE A 1 161 ? 4.091 13.251 -24.524 1.00 93.31 161 ILE A C 1
ATOM 1278 O O . ILE A 1 161 ? 4.906 13.688 -25.332 1.00 93.31 161 ILE A O 1
ATOM 1282 N N . ASP A 1 162 ? 4.376 13.072 -23.236 1.00 91.56 162 ASP A N 1
ATOM 1283 C CA . ASP A 1 162 ? 5.577 13.567 -22.580 1.00 91.56 162 ASP A CA 1
ATOM 1284 C C . ASP A 1 162 ? 6.613 12.454 -22.384 1.00 91.56 162 ASP A C 1
ATOM 1286 O O . ASP A 1 162 ? 6.318 11.378 -21.864 1.00 91.56 162 ASP A O 1
ATOM 1290 N N . SER A 1 163 ? 7.874 12.740 -22.718 1.00 85.06 163 SER A N 1
ATOM 1291 C CA . SER A 1 163 ? 8.997 11.815 -22.502 1.00 85.06 163 SER A CA 1
ATOM 1292 C C . SER A 1 163 ? 9.463 11.746 -21.042 1.00 85.06 163 SER A C 1
ATOM 1294 O O . SER A 1 163 ? 10.294 10.909 -20.691 1.00 85.06 163 SER A O 1
ATOM 1296 N N . MET A 1 164 ? 8.981 12.651 -20.183 1.00 89.50 164 MET A N 1
ATOM 1297 C CA . MET A 1 164 ? 9.332 12.708 -18.767 1.00 89.50 164 MET A CA 1
ATOM 1298 C C . MET A 1 164 ? 8.206 13.346 -17.954 1.00 89.50 164 MET A C 1
ATOM 1300 O O . MET A 1 164 ? 7.783 14.462 -18.236 1.00 89.50 164 MET A O 1
ATOM 1304 N N . ILE A 1 165 ? 7.782 12.661 -16.891 1.00 93.19 165 ILE A N 1
ATOM 1305 C CA . ILE A 1 165 ? 6.745 13.136 -15.970 1.00 93.19 165 ILE A CA 1
ATOM 1306 C C . ILE A 1 165 ? 7.284 13.061 -14.545 1.00 93.19 165 ILE A C 1
ATOM 1308 O O . ILE A 1 165 ? 7.790 12.024 -14.110 1.00 93.19 165 ILE A O 1
ATOM 1312 N N . ALA A 1 166 ? 7.158 14.157 -13.799 1.00 92.94 166 ALA A N 1
ATOM 1313 C CA . ALA A 1 166 ? 7.523 14.217 -12.390 1.00 92.94 166 ALA A CA 1
ATOM 1314 C C . ALA A 1 166 ? 6.266 14.201 -11.510 1.00 92.94 166 ALA A C 1
ATOM 1316 O O . ALA A 1 166 ? 5.461 15.127 -11.547 1.00 92.94 166 ALA A O 1
ATOM 1317 N N . VAL A 1 167 ? 6.119 13.173 -10.668 1.00 91.81 167 VAL A N 1
ATOM 1318 C CA . VAL A 1 167 ? 5.043 13.106 -9.665 1.00 91.81 167 VAL A CA 1
ATOM 1319 C C . VAL A 1 167 ? 5.567 13.605 -8.323 1.00 91.81 167 VAL A C 1
ATOM 1321 O O . VAL A 1 167 ? 6.336 12.922 -7.642 1.00 91.81 167 VAL A O 1
ATOM 1324 N N . ILE A 1 168 ? 5.138 14.806 -7.939 1.00 87.56 168 ILE A N 1
ATOM 1325 C CA . ILE A 1 168 ? 5.601 15.518 -6.744 1.00 87.56 168 ILE A CA 1
ATOM 1326 C C . ILE A 1 168 ? 4.464 15.598 -5.724 1.00 87.56 168 ILE A C 1
ATOM 1328 O O . ILE A 1 168 ? 3.292 15.698 -6.068 1.00 87.56 168 ILE A O 1
ATOM 1332 N N . GLY A 1 169 ? 4.813 15.526 -4.445 1.00 81.62 169 GLY A N 1
ATOM 1333 C CA . GLY A 1 169 ? 3.874 15.654 -3.338 1.00 81.62 169 GLY A CA 1
ATOM 1334 C C . GLY A 1 169 ? 4.495 15.174 -2.037 1.00 81.62 169 GLY A C 1
ATOM 1335 O O . GLY A 1 169 ? 5.559 14.540 -2.045 1.00 81.62 169 GLY A O 1
ATOM 1336 N N . ASP A 1 170 ? 3.809 15.423 -0.929 1.00 74.81 170 ASP A N 1
ATOM 1337 C CA . ASP A 1 170 ? 4.316 15.127 0.411 1.00 74.81 170 ASP A CA 1
ATOM 1338 C C . ASP A 1 170 ? 4.705 13.656 0.584 1.00 74.81 170 ASP A C 1
ATOM 1340 O O . ASP A 1 170 ? 4.158 12.740 -0.041 1.00 74.81 170 ASP A O 1
ATOM 1344 N N . SER A 1 171 ? 5.716 13.391 1.407 1.00 67.44 171 SER A N 1
ATOM 1345 C CA . SER A 1 171 ? 6.100 12.014 1.720 1.00 67.44 171 SER A CA 1
ATOM 1346 C C . SER A 1 171 ? 4.936 11.287 2.403 1.00 67.44 171 SER A C 1
ATOM 1348 O O . SER A 1 171 ? 4.271 11.853 3.259 1.00 67.44 171 SER A O 1
ATOM 1350 N N . GLY A 1 172 ? 4.670 10.038 2.013 1.00 69.31 172 GLY A N 1
ATOM 1351 C CA . GLY A 1 172 ? 3.513 9.285 2.515 1.00 69.31 172 GLY A CA 1
ATOM 1352 C C . GLY A 1 172 ? 2.169 9.623 1.852 1.00 69.31 172 GLY A C 1
ATOM 1353 O O . GLY A 1 172 ? 1.204 8.910 2.089 1.00 69.31 172 GLY A O 1
ATOM 1354 N N . SER A 1 173 ? 2.091 10.601 0.938 1.00 75.69 173 SER A N 1
ATOM 1355 C CA . SER A 1 173 ? 0.840 10.943 0.223 1.00 75.69 173 SER A CA 1
ATOM 1356 C C . SER A 1 173 ? 0.324 9.867 -0.750 1.00 75.69 173 SER A C 1
ATOM 1358 O O . SER A 1 173 ? -0.707 10.051 -1.398 1.00 75.69 173 SER A O 1
ATOM 1360 N N . GLY A 1 174 ? 1.047 8.748 -0.874 1.00 83.69 174 GLY A N 1
ATOM 1361 C CA . GLY A 1 174 ? 0.676 7.623 -1.728 1.00 83.69 174 GLY A CA 1
ATOM 1362 C C . GLY A 1 174 ? 1.224 7.677 -3.155 1.00 83.69 174 GLY A C 1
ATOM 1363 O O . GLY A 1 174 ? 0.773 6.895 -3.976 1.00 83.69 174 GLY A O 1
ATOM 1364 N N . LYS A 1 175 ? 2.208 8.531 -3.478 1.00 91.50 175 LYS A N 1
ATOM 1365 C CA . LYS A 1 175 ? 2.783 8.641 -4.844 1.00 91.50 175 LYS A CA 1
ATOM 1366 C C . LYS A 1 175 ? 3.239 7.304 -5.434 1.00 91.50 175 LYS A C 1
ATOM 1368 O O . LYS A 1 175 ? 2.924 6.984 -6.573 1.00 91.50 175 LYS A O 1
ATOM 1373 N N . SER A 1 176 ? 3.978 6.510 -4.659 1.00 90.75 176 SER A N 1
ATOM 1374 C CA . SER A 1 176 ? 4.427 5.195 -5.122 1.00 90.75 176 SER A CA 1
ATOM 1375 C C . SER A 1 176 ? 3.252 4.243 -5.344 1.00 90.75 176 SER A C 1
ATOM 1377 O O . SER A 1 176 ? 3.266 3.529 -6.337 1.00 90.75 176 SER A O 1
ATOM 1379 N N . SER A 1 177 ? 2.227 4.280 -4.486 1.00 91.50 177 SER A N 1
ATOM 1380 C CA . SER A 1 177 ? 0.983 3.519 -4.669 1.00 91.50 177 SER A CA 1
ATOM 1381 C C . SER A 1 177 ? 0.222 3.975 -5.917 1.00 91.50 177 SER A C 1
ATOM 1383 O O . SER A 1 177 ? -0.215 3.145 -6.702 1.00 91.50 177 SER A O 1
ATOM 1385 N N . LEU A 1 178 ? 0.133 5.289 -6.155 1.00 94.31 178 LEU A N 1
ATOM 1386 C CA . LEU A 1 178 ? -0.488 5.874 -7.345 1.00 94.31 178 LEU A CA 1
ATOM 1387 C C . LEU A 1 178 ? 0.152 5.331 -8.625 1.00 94.31 178 LEU A C 1
ATOM 1389 O O . LEU A 1 178 ? -0.557 4.900 -9.531 1.00 94.31 178 LEU A O 1
ATOM 1393 N N . ILE A 1 179 ? 1.485 5.301 -8.681 1.00 95.31 179 ILE A N 1
ATOM 1394 C CA . ILE A 1 179 ? 2.202 4.767 -9.839 1.00 95.31 179 ILE A CA 1
ATOM 1395 C C . ILE A 1 179 ? 2.064 3.244 -9.934 1.00 95.31 179 ILE A C 1
ATOM 1397 O O . ILE A 1 179 ? 1.633 2.738 -10.967 1.00 95.31 179 ILE A O 1
ATOM 1401 N N . LYS A 1 180 ? 2.402 2.506 -8.872 1.00 93.88 180 LYS A N 1
ATOM 1402 C CA . LYS A 1 180 ? 2.471 1.035 -8.885 1.00 93.88 180 LYS A CA 1
ATOM 1403 C C . LYS A 1 180 ? 1.112 0.356 -8.968 1.00 93.88 180 LYS A C 1
ATOM 1405 O O . LYS A 1 180 ? 0.944 -0.551 -9.773 1.00 93.88 180 LYS A O 1
ATOM 1410 N N . ALA A 1 181 ? 0.166 0.770 -8.134 1.00 93.81 181 ALA A N 1
ATOM 1411 C CA . ALA A 1 181 ? -1.154 0.162 -8.053 1.00 93.81 181 ALA A CA 1
ATOM 1412 C C . ALA A 1 181 ? -2.170 0.844 -8.969 1.00 93.81 181 ALA A C 1
ATOM 1414 O O . ALA A 1 181 ? -3.204 0.250 -9.223 1.00 93.81 181 ALA A O 1
ATOM 1415 N N . GLY A 1 182 ? -1.914 2.062 -9.458 1.00 95.12 182 GLY A N 1
ATOM 1416 C CA . GLY A 1 182 ? -2.846 2.809 -10.309 1.00 95.12 182 GLY A CA 1
ATOM 1417 C C . GLY A 1 182 ? -2.410 2.896 -11.772 1.00 95.12 182 GLY A C 1
ATOM 1418 O O . GLY A 1 182 ? -3.010 2.270 -12.645 1.00 95.12 182 GLY A O 1
ATOM 1419 N N . VAL A 1 183 ? -1.365 3.683 -12.037 1.00 96.12 183 VAL A N 1
ATOM 1420 C CA . VAL A 1 183 ? -0.916 4.035 -13.398 1.00 96.12 183 VAL A CA 1
ATOM 1421 C C . VAL A 1 183 ? -0.362 2.830 -14.146 1.00 96.12 183 VAL A C 1
ATOM 1423 O O . VAL A 1 183 ? -0.818 2.541 -15.249 1.00 96.12 183 VAL A O 1
ATOM 1426 N N . ILE A 1 184 ? 0.589 2.102 -13.553 1.00 95.12 184 ILE A N 1
ATOM 1427 C CA . ILE A 1 184 ? 1.248 0.972 -14.216 1.00 95.12 184 ILE A CA 1
ATOM 1428 C C . ILE A 1 184 ? 0.214 -0.058 -14.712 1.00 95.12 184 ILE A C 1
ATOM 1430 O O . ILE A 1 184 ? 0.208 -0.328 -15.912 1.00 95.12 184 ILE A O 1
ATOM 1434 N N . PRO A 1 185 ? -0.720 -0.572 -13.883 1.00 94.25 185 PRO A N 1
ATOM 1435 C CA . PRO A 1 185 ? -1.756 -1.499 -14.341 1.00 94.25 185 PRO A CA 1
ATOM 1436 C C . PRO A 1 185 ? -2.569 -1.007 -15.545 1.00 94.25 185 PRO A C 1
ATOM 1438 O O . PRO A 1 185 ? -2.987 -1.824 -16.363 1.00 94.25 185 PRO A O 1
ATOM 1441 N N . LYS A 1 186 ? -2.782 0.310 -15.678 1.00 93.38 186 LYS A N 1
ATOM 1442 C CA . LYS A 1 186 ? -3.545 0.907 -16.783 1.00 93.38 186 LYS A CA 1
ATOM 1443 C C .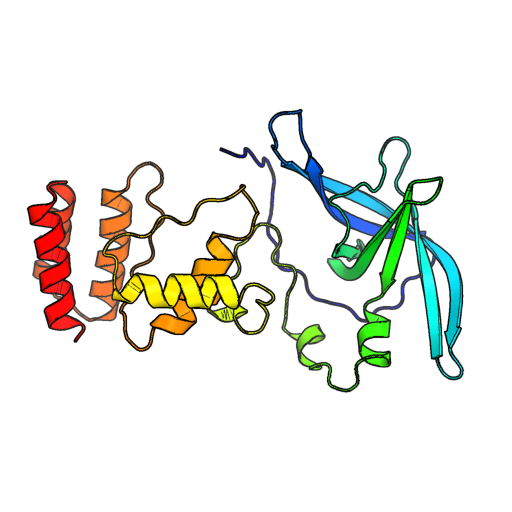 LYS A 1 186 ? -2.762 0.941 -18.097 1.00 93.38 186 LYS A C 1
ATOM 1445 O O . LYS A 1 186 ? -3.367 0.765 -19.150 1.00 93.38 186 LYS A O 1
ATOM 1450 N N . ILE A 1 187 ? -1.443 1.130 -18.044 1.00 93.38 187 ILE A N 1
ATOM 1451 C CA . ILE A 1 187 ? -0.595 1.298 -19.238 1.00 93.38 187 ILE A CA 1
ATOM 1452 C C . ILE A 1 187 ? 0.073 0.000 -19.719 1.00 93.38 187 ILE A C 1
ATOM 1454 O O . ILE A 1 187 ? 0.576 -0.040 -20.835 1.00 93.38 187 ILE A O 1
ATOM 1458 N N . LEU A 1 188 ? 0.062 -1.079 -18.925 1.00 91.12 188 LEU A N 1
ATOM 1459 C CA . LEU A 1 188 ? 0.770 -2.335 -19.243 1.00 91.12 188 LEU A CA 1
ATOM 1460 C C . LEU A 1 188 ? 0.353 -3.013 -20.560 1.00 91.12 188 LEU A C 1
ATOM 1462 O O . LEU A 1 188 ? 1.072 -3.882 -21.039 1.00 91.12 188 LEU A O 1
ATOM 1466 N N . LYS A 1 189 ? -0.799 -2.652 -21.137 1.00 87.38 189 LYS A N 1
ATOM 1467 C CA . LYS A 1 189 ? -1.220 -3.156 -22.456 1.00 87.38 189 LYS A CA 1
ATOM 1468 C C . LYS A 1 189 ? -0.462 -2.514 -23.618 1.00 87.38 189 LYS A C 1
ATOM 1470 O O . LYS A 1 189 ? -0.381 -3.115 -24.679 1.00 87.38 189 LYS A O 1
ATOM 1475 N N . GLU A 1 190 ? 0.038 -1.299 -23.424 1.00 89.06 190 GLU A N 1
ATOM 1476 C CA . GLU A 1 190 ? 0.666 -0.479 -24.468 1.00 89.06 190 GLU A CA 1
ATOM 1477 C C . GLU A 1 190 ? 2.165 -0.264 -24.205 1.00 89.06 190 GLU A C 1
ATOM 1479 O O . GLU A 1 190 ? 2.906 0.091 -25.114 1.00 89.06 190 GLU A O 1
ATOM 1484 N N . TYR A 1 191 ? 2.622 -0.487 -22.969 1.00 88.69 191 TYR A N 1
ATOM 1485 C CA . TYR A 1 191 ? 3.978 -0.166 -22.539 1.00 88.69 191 TYR A CA 1
ATOM 1486 C C . TYR A 1 191 ? 4.638 -1.323 -21.804 1.00 88.69 191 TYR A C 1
ATOM 1488 O O . TYR A 1 191 ? 4.039 -1.972 -20.942 1.00 88.69 191 TYR A O 1
ATOM 1496 N N . TYR A 1 192 ? 5.932 -1.493 -22.063 1.00 86.94 192 TYR A N 1
ATOM 1497 C CA . TYR A 1 192 ? 6.799 -2.290 -21.212 1.00 86.94 192 TYR A CA 1
ATOM 1498 C C . TYR A 1 192 ? 7.363 -1.424 -20.080 1.00 86.94 192 TYR A C 1
ATOM 1500 O O . TYR A 1 192 ? 7.957 -0.375 -20.321 1.00 86.94 192 TYR A O 1
ATOM 1508 N N . VAL A 1 193 ? 7.173 -1.848 -18.828 1.00 89.81 193 VAL A N 1
ATOM 1509 C CA . VAL A 1 193 ? 7.515 -1.033 -17.652 1.00 89.81 193 VAL A CA 1
ATOM 1510 C C . VAL A 1 193 ? 8.745 -1.584 -16.940 1.00 89.81 193 VAL A C 1
ATOM 1512 O O . VAL A 1 193 ? 8.674 -2.624 -16.280 1.00 89.81 193 VAL A O 1
ATOM 1515 N N . LEU A 1 194 ? 9.838 -0.824 -17.002 1.00 89.62 194 LEU A N 1
ATOM 1516 C CA . LEU A 1 194 ? 11.038 -1.013 -16.190 1.00 89.62 194 LEU A CA 1
ATOM 1517 C C . LEU A 1 194 ? 10.926 -0.176 -14.915 1.00 89.62 194 LEU A C 1
ATOM 1519 O O . LEU A 1 194 ? 10.952 1.052 -14.962 1.00 89.62 194 LEU A O 1
ATOM 1523 N N . GLU A 1 195 ? 10.796 -0.832 -13.765 1.00 89.31 195 GLU A N 1
ATOM 1524 C CA . GLU A 1 195 ? 10.721 -0.149 -12.474 1.00 89.31 195 GLU A CA 1
ATOM 1525 C C . GLU A 1 195 ? 12.073 -0.213 -11.760 1.00 89.31 195 GLU A C 1
ATOM 1527 O O . GLU A 1 195 ? 12.608 -1.297 -11.545 1.00 89.31 195 GLU A O 1
ATOM 1532 N N . THR A 1 196 ? 12.606 0.940 -11.350 1.00 88.69 196 THR A N 1
ATOM 1533 C CA . THR A 1 196 ? 13.861 1.028 -10.594 1.00 88.69 196 THR A CA 1
ATOM 1534 C C . THR A 1 196 ? 13.751 2.022 -9.440 1.00 88.69 196 THR A C 1
ATOM 1536 O O . THR A 1 196 ? 12.962 2.969 -9.479 1.00 88.69 196 THR A O 1
ATOM 1539 N N . ARG A 1 197 ? 14.557 1.816 -8.395 1.00 87.12 197 ARG A N 1
ATOM 1540 C CA . ARG A 1 197 ? 14.749 2.764 -7.292 1.00 87.12 197 ARG A CA 1
ATOM 1541 C C . ARG A 1 197 ? 16.205 3.210 -7.307 1.00 87.12 197 ARG A C 1
ATOM 1543 O O . ARG A 1 197 ? 17.027 2.539 -6.698 1.00 87.12 197 ARG A O 1
ATOM 1550 N N . PRO A 1 198 ? 16.525 4.345 -7.952 1.00 84.12 198 PRO A N 1
ATOM 1551 C CA . PRO A 1 198 ? 17.911 4.704 -8.250 1.00 84.12 198 PRO A CA 1
ATOM 1552 C C . PRO A 1 198 ? 18.824 4.826 -7.016 1.00 84.12 198 PRO A C 1
ATOM 1554 O O . PRO A 1 198 ? 20.028 4.597 -7.114 1.00 84.12 198 PRO A O 1
ATOM 1557 N N . ALA A 1 199 ? 18.248 5.174 -5.856 1.00 81.50 199 ALA A N 1
ATOM 1558 C CA . ALA A 1 199 ? 18.944 5.317 -4.576 1.00 81.50 199 ALA A CA 1
ATOM 1559 C C . ALA A 1 199 ? 20.275 6.090 -4.719 1.00 81.50 199 ALA A C 1
ATOM 1561 O O . ALA A 1 199 ? 20.298 7.156 -5.328 1.00 81.50 199 ALA A O 1
ATOM 1562 N N . GLN A 1 200 ? 21.369 5.576 -4.149 1.00 85.31 200 GLN A N 1
ATOM 1563 C CA . GLN A 1 200 ? 22.707 6.180 -4.243 1.00 85.31 200 GLN A CA 1
ATOM 1564 C C . GLN A 1 200 ? 23.461 5.778 -5.530 1.00 85.31 200 GLN A C 1
ATOM 1566 O O . GLN A 1 200 ? 24.472 6.391 -5.856 1.00 85.31 200 GLN A O 1
ATOM 1571 N N . ASN A 1 201 ? 22.999 4.756 -6.266 1.00 89.69 201 ASN A N 1
ATOM 1572 C CA . ASN A 1 201 ? 23.726 4.157 -7.394 1.00 89.69 201 ASN A CA 1
ATOM 1573 C C . ASN A 1 201 ? 22.808 3.943 -8.621 1.00 89.69 201 ASN A C 1
ATOM 1575 O O . ASN A 1 201 ? 22.570 2.804 -9.022 1.00 89.69 201 ASN A O 1
ATOM 1579 N N . PRO A 1 202 ? 22.326 5.019 -9.273 1.00 90.81 202 PRO A N 1
ATOM 1580 C CA . PRO A 1 202 ? 21.288 4.960 -10.311 1.00 90.81 202 PRO A CA 1
ATOM 1581 C C . PRO A 1 202 ? 21.615 4.016 -11.475 1.00 90.81 202 PRO A C 1
ATOM 1583 O O . PRO A 1 202 ? 20.766 3.252 -11.923 1.00 90.81 202 PRO A O 1
ATOM 1586 N N . PHE A 1 203 ? 22.858 4.045 -11.957 1.00 93.12 203 PHE A N 1
ATOM 1587 C CA . PHE A 1 203 ? 23.288 3.220 -13.089 1.00 93.12 203 PHE A CA 1
ATOM 1588 C C . PHE A 1 203 ? 23.446 1.743 -12.718 1.00 93.12 203 PHE A C 1
ATOM 1590 O O . PHE A 1 203 ? 23.232 0.878 -13.558 1.00 93.12 203 PHE A O 1
ATOM 1597 N N . PHE A 1 204 ? 23.798 1.447 -11.466 1.00 91.00 204 PHE A N 1
ATOM 1598 C CA . PHE A 1 204 ? 23.886 0.073 -10.976 1.00 91.00 204 PHE A CA 1
ATOM 1599 C C . PHE A 1 204 ? 22.490 -0.544 -10.842 1.00 91.00 204 PHE A C 1
ATOM 1601 O O . PHE A 1 204 ? 22.245 -1.641 -11.334 1.00 91.00 204 PHE A O 1
ATOM 1608 N N . GLU A 1 205 ? 21.546 0.210 -10.278 1.00 92.25 205 GLU A N 1
ATOM 1609 C CA . GLU A 1 205 ? 20.144 -0.210 -10.190 1.00 92.25 205 GLU A CA 1
ATOM 1610 C C . GLU A 1 205 ? 19.502 -0.362 -11.577 1.00 92.25 205 GLU A C 1
ATOM 1612 O O . GLU A 1 205 ? 18.690 -1.260 -11.797 1.00 92.25 205 GLU A O 1
ATOM 1617 N N . LEU A 1 206 ? 19.895 0.470 -12.549 1.00 92.69 206 LEU A N 1
ATOM 1618 C CA . LEU A 1 206 ? 19.472 0.303 -13.938 1.00 92.69 206 LEU A CA 1
ATOM 1619 C C . LEU A 1 206 ? 20.026 -0.990 -14.557 1.00 92.69 206 LEU A C 1
ATOM 1621 O O . LEU A 1 206 ? 19.274 -1.709 -15.212 1.00 92.69 206 LEU A O 1
ATOM 1625 N N . VAL A 1 207 ? 21.304 -1.319 -14.320 1.00 92.81 207 VAL A N 1
ATOM 1626 C CA . VAL A 1 207 ? 21.898 -2.598 -14.753 1.00 92.81 207 VAL A CA 1
ATOM 1627 C C . VAL A 1 207 ? 21.109 -3.779 -14.197 1.00 92.81 207 VAL A C 1
ATOM 1629 O O . VAL A 1 207 ? 20.754 -4.674 -14.957 1.00 92.81 207 VAL A O 1
ATOM 1632 N N . HIS A 1 208 ? 20.796 -3.772 -12.901 1.00 90.62 208 HIS A N 1
ATOM 1633 C CA . HIS A 1 208 ? 20.029 -4.849 -12.273 1.00 90.62 208 HIS A CA 1
ATOM 1634 C C . HIS A 1 208 ? 18.655 -5.051 -12.914 1.00 90.62 208 HIS A C 1
ATOM 1636 O O . HIS A 1 208 ? 18.250 -6.182 -13.184 1.00 90.62 208 HIS A O 1
ATOM 1642 N N . VAL A 1 209 ? 17.938 -3.960 -13.185 1.00 92.31 209 VAL A N 1
ATOM 1643 C CA . VAL A 1 209 ? 16.607 -4.033 -13.798 1.00 92.31 209 VAL A CA 1
ATOM 1644 C C . VAL A 1 209 ? 16.686 -4.532 -15.240 1.00 92.31 209 VAL A C 1
ATOM 1646 O O . VAL A 1 209 ? 15.885 -5.381 -15.622 1.00 92.31 209 VAL A O 1
ATOM 1649 N N . VAL A 1 210 ? 17.666 -4.075 -16.023 1.00 91.69 210 VAL A N 1
ATOM 1650 C CA . VAL A 1 210 ? 17.870 -4.548 -17.402 1.00 91.69 210 VAL A CA 1
ATOM 1651 C C . VAL A 1 210 ? 18.284 -6.021 -17.436 1.00 91.69 210 VAL A C 1
ATOM 1653 O O . VAL A 1 210 ? 17.725 -6.784 -18.222 1.00 91.69 210 VAL A O 1
ATOM 1656 N N . ALA A 1 211 ? 19.195 -6.451 -16.559 1.00 88.81 211 ALA A N 1
ATOM 1657 C CA . ALA A 1 211 ? 19.630 -7.846 -16.474 1.00 88.81 211 ALA A CA 1
ATOM 1658 C C . ALA A 1 211 ? 18.453 -8.790 -16.187 1.00 88.81 211 ALA A C 1
ATOM 1660 O O . ALA A 1 211 ? 18.268 -9.776 -16.894 1.00 88.81 211 ALA A O 1
ATOM 1661 N N . LYS A 1 212 ? 17.577 -8.427 -15.243 1.00 87.81 212 LYS A N 1
ATOM 1662 C CA . LYS A 1 212 ? 16.369 -9.206 -14.925 1.00 87.81 212 LYS A CA 1
ATOM 1663 C C . LYS A 1 212 ? 15.426 -9.370 -16.124 1.00 87.81 212 LYS A C 1
ATOM 1665 O O . LYS A 1 212 ? 14.790 -10.412 -16.295 1.00 87.81 212 LYS A O 1
ATOM 1670 N N . VAL A 1 213 ? 15.315 -8.340 -16.961 1.00 88.94 213 VAL A N 1
ATOM 1671 C CA . VAL A 1 213 ? 14.522 -8.412 -18.197 1.00 88.94 213 VAL A CA 1
ATOM 1672 C C . VAL A 1 213 ? 15.166 -9.344 -19.208 1.00 88.94 213 VAL A C 1
ATOM 1674 O O . VAL A 1 213 ? 14.465 -10.156 -19.809 1.00 88.94 213 VAL A O 1
ATOM 1677 N N . CYS A 1 214 ? 16.488 -9.271 -19.342 1.00 88.12 214 CYS A N 1
ATOM 1678 C CA . CYS A 1 214 ? 17.254 -10.137 -20.227 1.00 88.12 214 CYS A CA 1
ATOM 1679 C C . CYS A 1 214 ? 17.124 -11.616 -19.837 1.00 88.12 214 CYS A C 1
ATOM 1681 O O . CYS A 1 214 ? 16.852 -12.449 -20.699 1.00 88.12 214 CYS A O 1
ATOM 1683 N N . GLU A 1 215 ? 17.223 -11.928 -18.540 1.00 84.81 215 GLU A N 1
ATOM 1684 C CA . GLU A 1 215 ? 17.013 -13.275 -17.987 1.00 84.81 215 GLU A CA 1
ATOM 1685 C C . GLU A 1 215 ? 15.617 -13.813 -18.320 1.00 84.81 215 GLU A C 1
ATOM 1687 O O . GLU A 1 215 ? 15.469 -14.932 -18.798 1.00 84.81 215 GLU A O 1
ATOM 1692 N N . THR A 1 216 ? 14.580 -12.990 -18.136 1.00 84.12 216 THR A N 1
ATOM 1693 C CA . THR A 1 216 ? 13.185 -13.391 -18.397 1.00 84.12 216 THR A CA 1
ATOM 1694 C C . THR A 1 216 ? 12.916 -13.646 -19.889 1.00 84.12 216 THR A C 1
ATOM 1696 O O . THR A 1 216 ? 11.929 -14.288 -20.248 1.00 84.12 216 THR A O 1
ATOM 1699 N N . ARG A 1 217 ? 13.767 -13.122 -20.775 1.00 83.19 217 ARG A N 1
ATOM 1700 C CA . ARG A 1 217 ? 13.599 -13.152 -22.234 1.00 83.19 217 ARG A CA 1
ATOM 1701 C C . ARG A 1 217 ? 14.680 -13.971 -22.954 1.00 83.19 217 ARG A C 1
ATOM 1703 O O . ARG A 1 217 ? 14.698 -13.961 -24.178 1.00 83.19 217 ARG A O 1
ATOM 1710 N N . ASN A 1 218 ? 15.522 -14.703 -22.219 1.00 83.50 218 ASN A N 1
ATOM 1711 C CA . ASN A 1 218 ? 16.580 -15.574 -22.751 1.00 83.50 218 ASN A CA 1
ATOM 1712 C C . ASN A 1 218 ? 17.589 -14.870 -23.681 1.00 83.50 218 ASN A C 1
ATOM 1714 O O . ASN A 1 218 ? 18.016 -15.446 -24.681 1.00 83.50 218 ASN A O 1
ATOM 1718 N N . TYR A 1 219 ? 17.980 -13.634 -23.363 1.00 86.88 219 TYR A N 1
ATOM 1719 C CA . TYR A 1 219 ? 19.084 -12.975 -24.073 1.00 86.88 219 TYR A CA 1
ATOM 1720 C C . TYR A 1 219 ? 20.407 -13.711 -23.831 1.00 86.88 219 TYR A C 1
ATOM 1722 O O . TYR A 1 219 ? 20.620 -14.303 -22.770 1.00 86.88 219 TYR A O 1
ATOM 1730 N N . SER A 1 220 ? 21.324 -13.633 -24.795 1.00 88.94 220 SER A N 1
ATOM 1731 C CA . SER A 1 220 ? 22.652 -14.238 -24.664 1.00 88.94 220 SER A CA 1
ATOM 1732 C C . SER A 1 220 ? 23.536 -13.497 -23.651 1.00 88.94 220 SER A C 1
ATOM 1734 O O . SER A 1 220 ? 23.391 -12.291 -23.434 1.00 88.94 220 SER A O 1
ATOM 1736 N N . GLU A 1 221 ? 24.528 -14.188 -23.078 1.00 88.25 221 GLU A N 1
ATOM 1737 C CA . GLU A 1 221 ? 25.518 -13.561 -22.182 1.00 88.25 221 GLU A CA 1
ATOM 1738 C C . GLU A 1 221 ? 26.250 -12.388 -22.852 1.00 88.25 221 GLU A C 1
ATOM 1740 O O . GLU A 1 221 ? 26.552 -11.382 -22.207 1.00 88.25 221 GLU A O 1
ATOM 1745 N N . MET A 1 222 ? 26.486 -12.485 -24.164 1.00 89.56 222 MET A N 1
ATOM 1746 C CA . MET A 1 222 ? 27.114 -11.424 -24.951 1.00 89.56 222 MET A CA 1
ATOM 1747 C C . MET A 1 222 ? 26.249 -10.154 -24.997 1.00 89.56 222 MET A C 1
ATOM 1749 O O . MET A 1 222 ? 26.770 -9.044 -24.887 1.00 89.56 222 MET A O 1
ATOM 1753 N N . GLU A 1 223 ? 24.930 -10.294 -25.132 1.00 88.50 223 GLU A N 1
ATOM 1754 C CA . GLU A 1 223 ? 23.995 -9.162 -25.153 1.00 88.50 223 GLU A CA 1
ATOM 1755 C C . GLU A 1 223 ? 23.844 -8.520 -23.780 1.00 88.50 223 GLU A C 1
ATOM 1757 O O . GLU A 1 223 ? 23.873 -7.293 -23.662 1.00 88.50 223 GLU A O 1
ATOM 1762 N N . ILE A 1 224 ? 23.768 -9.341 -22.733 1.00 89.75 224 ILE A N 1
ATOM 1763 C CA . ILE A 1 224 ? 23.747 -8.860 -21.351 1.00 89.75 224 ILE A CA 1
ATOM 1764 C C . ILE A 1 224 ? 25.031 -8.073 -21.057 1.00 89.75 224 ILE A C 1
ATOM 1766 O O . ILE A 1 224 ? 24.961 -6.953 -20.545 1.00 89.75 224 ILE A O 1
ATOM 1770 N N . GLY A 1 225 ? 26.195 -8.603 -21.450 1.00 91.44 225 GLY A N 1
ATOM 1771 C CA . GLY A 1 225 ? 27.482 -7.912 -21.349 1.00 91.44 225 GLY A CA 1
ATOM 1772 C C . GLY A 1 225 ? 27.485 -6.565 -22.076 1.00 91.44 225 GLY A C 1
ATOM 1773 O O . GLY A 1 225 ? 27.852 -5.547 -21.486 1.00 91.44 225 GLY A O 1
ATOM 1774 N N . TYR A 1 226 ? 26.971 -6.524 -23.311 1.00 92.56 226 TYR A N 1
ATOM 1775 C CA . TYR A 1 226 ? 26.820 -5.283 -24.076 1.00 92.56 226 TYR A CA 1
ATOM 1776 C C . TYR A 1 226 ? 25.983 -4.234 -23.326 1.00 92.56 226 TYR A C 1
ATOM 1778 O O . TYR A 1 226 ? 26.405 -3.079 -23.213 1.00 92.56 226 TYR A O 1
ATOM 1786 N N . PHE A 1 227 ? 24.820 -4.608 -22.784 1.00 94.00 227 PHE A N 1
ATOM 1787 C CA . PHE A 1 227 ? 23.963 -3.672 -22.050 1.00 94.00 227 PHE A CA 1
ATOM 1788 C C . PHE A 1 227 ? 24.637 -3.149 -20.781 1.00 94.00 227 PHE A C 1
ATOM 1790 O O . PHE A 1 227 ? 24.624 -1.940 -20.525 1.00 94.00 227 PHE A O 1
ATOM 1797 N N . ILE A 1 228 ? 25.272 -4.038 -20.014 1.00 93.12 228 ILE A N 1
ATOM 1798 C CA . ILE A 1 228 ? 25.998 -3.686 -18.789 1.00 93.12 228 ILE A CA 1
ATOM 1799 C C . ILE A 1 228 ? 27.101 -2.674 -19.094 1.00 93.12 228 ILE A C 1
ATOM 1801 O O . ILE A 1 228 ? 27.190 -1.638 -18.426 1.00 93.12 228 ILE A O 1
ATOM 1805 N N . ASP A 1 229 ? 27.920 -2.941 -20.108 1.00 94.69 229 ASP A N 1
ATOM 1806 C CA . ASP A 1 229 ? 29.042 -2.078 -20.469 1.00 94.69 229 ASP A CA 1
ATOM 1807 C C . ASP A 1 229 ? 28.566 -0.701 -20.924 1.00 94.69 229 ASP A C 1
ATOM 1809 O O . ASP A 1 229 ? 29.112 0.320 -20.495 1.00 94.69 229 ASP A O 1
ATOM 1813 N N . LYS A 1 230 ? 27.490 -0.642 -21.719 1.00 95.75 230 LYS A N 1
ATOM 1814 C CA . LYS A 1 230 ? 26.886 0.622 -22.157 1.00 95.75 230 LYS A CA 1
ATOM 1815 C C . LYS A 1 230 ? 26.345 1.440 -20.988 1.00 95.75 230 LYS A C 1
ATOM 1817 O O . LYS A 1 230 ? 26.653 2.633 -20.913 1.00 95.75 230 LYS A O 1
ATOM 1822 N N . ILE A 1 231 ? 25.620 0.828 -20.050 1.00 94.56 231 ILE A N 1
ATOM 1823 C CA . ILE A 1 231 ? 25.088 1.536 -18.872 1.00 94.56 231 ILE A CA 1
ATOM 1824 C C . ILE A 1 231 ? 26.228 2.035 -17.973 1.00 94.56 231 ILE A C 1
ATOM 1826 O O . ILE A 1 231 ? 26.195 3.179 -17.510 1.00 94.56 231 ILE A O 1
ATOM 1830 N N . LYS A 1 232 ? 27.286 1.233 -17.783 1.00 92.75 232 LYS A N 1
ATOM 1831 C CA . LYS A 1 232 ? 28.469 1.607 -16.985 1.00 92.75 232 LYS A CA 1
ATOM 1832 C C . LYS A 1 232 ? 29.211 2.828 -17.526 1.00 92.75 232 LYS A C 1
ATOM 1834 O O . LYS A 1 232 ? 29.854 3.522 -16.740 1.00 92.75 232 LYS A O 1
ATOM 1839 N N . THR A 1 233 ? 29.094 3.140 -18.821 1.00 94.81 233 THR A N 1
ATOM 1840 C CA . THR A 1 233 ? 29.684 4.370 -19.380 1.00 94.81 233 THR A CA 1
ATOM 1841 C C . THR A 1 233 ? 29.059 5.652 -18.829 1.00 94.81 233 THR A C 1
ATOM 1843 O O . THR A 1 233 ? 29.685 6.706 -18.919 1.00 94.81 233 THR A O 1
ATOM 1846 N N . LYS A 1 234 ? 27.828 5.585 -18.289 1.00 92.75 234 LYS A N 1
ATOM 1847 C CA . LYS A 1 234 ? 27.033 6.733 -17.810 1.00 92.75 234 LYS A CA 1
ATOM 1848 C C . LYS A 1 234 ? 26.764 7.804 -18.878 1.00 92.75 234 LYS A C 1
ATOM 1850 O O . LYS A 1 234 ? 26.343 8.910 -18.548 1.00 92.75 234 LYS A O 1
ATOM 1855 N N . LYS A 1 235 ? 27.005 7.497 -20.158 1.00 94.25 235 LYS A N 1
ATOM 1856 C CA . LYS A 1 235 ? 26.767 8.413 -21.277 1.00 94.25 235 LYS A CA 1
ATOM 1857 C C . LYS A 1 235 ? 25.319 8.273 -21.758 1.00 94.25 235 LYS A C 1
ATOM 1859 O O . LYS A 1 235 ? 24.923 7.152 -22.084 1.00 94.25 235 LYS A O 1
ATOM 1864 N N . PRO A 1 236 ? 24.547 9.369 -21.876 1.00 92.06 236 PRO A N 1
ATOM 1865 C CA . PRO A 1 236 ? 23.153 9.315 -22.317 1.00 92.06 236 PRO A CA 1
ATOM 1866 C C . PRO A 1 236 ? 22.951 8.561 -23.635 1.00 92.06 236 PRO A C 1
ATOM 1868 O O . PRO A 1 236 ? 22.059 7.729 -23.728 1.00 92.06 236 PRO A O 1
ATOM 1871 N N . GLN A 1 237 ? 23.827 8.767 -24.622 1.00 94.56 237 GLN A N 1
ATOM 1872 C CA . GLN A 1 237 ? 23.734 8.116 -25.935 1.00 94.56 237 GLN A CA 1
ATOM 1873 C C . GLN A 1 237 ? 23.967 6.602 -25.853 1.00 94.56 237 GLN A C 1
ATOM 1875 O O . GLN A 1 237 ? 23.325 5.831 -26.558 1.00 94.56 237 GLN A O 1
ATOM 1880 N N . ALA A 1 238 ? 24.876 6.165 -24.976 1.00 94.56 238 ALA A N 1
ATOM 1881 C CA . ALA A 1 238 ? 25.137 4.745 -24.768 1.00 94.56 238 ALA A CA 1
ATOM 1882 C C . ALA A 1 238 ? 23.954 4.061 -24.074 1.00 94.56 238 ALA A C 1
ATOM 1884 O O . ALA A 1 238 ? 23.599 2.950 -24.447 1.00 94.56 238 ALA A O 1
ATOM 1885 N N . ILE A 1 239 ? 23.332 4.735 -23.104 1.00 93.19 239 ILE A N 1
ATOM 1886 C CA . ILE A 1 239 ? 22.145 4.238 -22.397 1.00 93.19 239 ILE A CA 1
ATOM 1887 C C . ILE A 1 239 ? 20.925 4.222 -23.324 1.00 93.19 239 ILE A C 1
ATOM 1889 O O . ILE A 1 239 ? 20.180 3.250 -23.327 1.00 93.19 239 ILE A O 1
ATOM 1893 N N . HIS A 1 240 ? 20.750 5.247 -24.157 1.00 91.38 240 HIS A N 1
ATOM 1894 C CA . HIS A 1 240 ? 19.694 5.279 -25.168 1.00 91.38 240 HIS A CA 1
ATOM 1895 C C . HIS A 1 240 ? 19.781 4.074 -26.114 1.00 91.38 240 HIS A C 1
ATOM 1897 O O . HIS A 1 240 ? 18.786 3.395 -26.332 1.00 91.38 240 HIS A O 1
ATOM 1903 N N . ALA A 1 241 ? 20.987 3.735 -26.585 1.00 92.44 241 ALA A N 1
ATOM 1904 C CA . ALA A 1 241 ? 21.206 2.559 -27.430 1.00 92.44 241 ALA A CA 1
ATOM 1905 C C . ALA A 1 241 ? 20.831 1.228 -26.747 1.00 92.44 241 ALA A C 1
ATOM 1907 O O . ALA A 1 241 ? 20.474 0.273 -27.432 1.00 92.44 241 ALA A O 1
ATOM 1908 N N . VAL A 1 242 ? 20.894 1.152 -25.411 1.00 92.44 242 VAL A N 1
ATOM 1909 C CA . VAL A 1 242 ? 20.393 -0.016 -24.668 1.00 92.44 242 VAL A CA 1
ATOM 1910 C C . VAL A 1 242 ? 18.876 -0.110 -24.779 1.00 92.44 242 VAL A C 1
ATOM 1912 O O . VAL A 1 242 ? 18.370 -1.191 -25.051 1.00 92.44 242 VAL A O 1
ATOM 1915 N N . PHE A 1 243 ? 18.150 0.997 -24.603 1.00 89.88 243 PHE A N 1
ATOM 1916 C CA . PHE A 1 243 ? 16.687 0.993 -24.671 1.00 89.88 243 PHE A CA 1
ATOM 1917 C C . PHE A 1 243 ? 16.148 0.766 -26.084 1.00 89.88 243 PHE A C 1
ATOM 1919 O O . PHE A 1 243 ? 15.203 -0.000 -26.225 1.00 89.88 243 PHE A O 1
ATOM 1926 N N . GLU A 1 244 ? 16.776 1.349 -27.108 1.00 88.56 244 GLU A N 1
ATOM 1927 C CA . GLU A 1 244 ? 16.452 1.070 -28.518 1.00 88.56 244 GLU A CA 1
ATOM 1928 C C . GLU A 1 244 ? 16.571 -0.423 -28.818 1.00 88.56 244 GLU A C 1
ATOM 1930 O O . GLU A 1 244 ? 15.637 -1.054 -29.304 1.00 88.56 244 GLU A O 1
ATOM 1935 N N . ARG A 1 245 ? 17.697 -1.027 -28.423 1.00 88.31 245 ARG A N 1
ATOM 1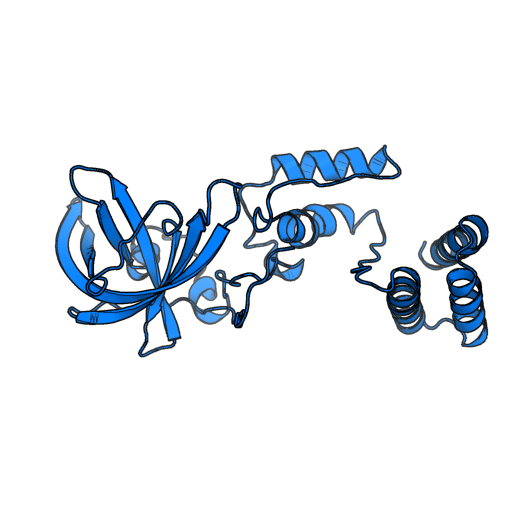936 C CA . ARG A 1 245 ? 17.907 -2.453 -28.646 1.00 88.31 245 ARG A CA 1
ATOM 1937 C C . ARG A 1 245 ? 16.947 -3.301 -27.818 1.00 88.31 245 ARG A C 1
ATOM 1939 O O . ARG A 1 245 ? 16.410 -4.259 -28.340 1.00 88.31 245 ARG A O 1
ATOM 1946 N N . LEU A 1 246 ? 16.675 -2.961 -26.556 1.00 86.75 246 LEU A N 1
ATOM 1947 C CA . LEU A 1 246 ? 15.652 -3.666 -25.772 1.00 86.75 246 LEU A CA 1
ATOM 1948 C C . LEU A 1 246 ? 14.267 -3.585 -26.433 1.00 86.75 246 LEU A C 1
ATOM 1950 O O . LEU A 1 246 ? 13.518 -4.555 -26.363 1.00 86.75 246 LEU A O 1
ATOM 1954 N N . TRP A 1 247 ? 13.926 -2.458 -27.064 1.00 81.69 247 TRP A N 1
ATOM 1955 C CA . TRP A 1 247 ? 12.645 -2.268 -27.742 1.00 81.69 247 TRP A CA 1
ATOM 1956 C C . TRP A 1 247 ? 12.459 -3.236 -28.915 1.00 81.69 247 TRP A C 1
ATOM 1958 O O . TRP A 1 247 ? 11.435 -3.912 -28.954 1.00 81.69 247 TRP A O 1
ATOM 1968 N N . GLU A 1 248 ? 13.466 -3.378 -29.786 1.00 79.19 248 GLU A N 1
ATOM 1969 C CA . GLU A 1 248 ? 13.453 -4.280 -30.961 1.00 79.19 248 GLU A CA 1
ATOM 1970 C C . GLU A 1 248 ? 13.159 -5.752 -30.628 1.00 79.19 248 GLU A C 1
ATOM 1972 O O . GLU A 1 248 ? 12.720 -6.516 -31.481 1.00 79.19 248 GLU A O 1
ATOM 1977 N N . PHE A 1 249 ? 13.435 -6.175 -29.397 1.00 71.25 249 PHE A N 1
ATOM 1978 C CA . PHE A 1 249 ? 13.216 -7.550 -28.941 1.00 71.25 249 PHE A CA 1
ATOM 1979 C C . PHE A 1 249 ? 11.955 -7.707 -28.078 1.00 71.25 249 PHE A C 1
ATOM 1981 O O . PHE A 1 249 ? 11.534 -8.832 -27.786 1.00 71.25 249 PHE A O 1
ATOM 1988 N N . LEU A 1 250 ? 11.381 -6.605 -27.587 1.00 68.62 250 LEU A N 1
ATOM 1989 C CA . LEU A 1 250 ? 10.191 -6.626 -26.735 1.00 68.62 250 LEU A CA 1
ATOM 1990 C C . LEU A 1 250 ? 8.888 -6.523 -27.537 1.00 68.62 250 LEU A C 1
ATOM 1992 O O . LEU A 1 250 ? 7.871 -7.014 -27.031 1.00 68.62 250 LEU A O 1
ATOM 1996 N N . PHE A 1 251 ? 8.939 -5.942 -28.739 1.00 64.25 251 PHE A N 1
ATOM 1997 C CA . PHE A 1 251 ? 7.824 -5.697 -29.660 1.00 64.25 251 PHE A CA 1
ATOM 1998 C C . PHE A 1 251 ? 8.212 -6.059 -31.093 1.00 64.25 251 PHE A C 1
ATOM 2000 O O . PHE A 1 251 ? 7.321 -6.567 -31.810 1.00 64.25 251 PHE A O 1
#

Radius of gyration: 23.52 Å; chains: 1; bounding box: 65×39×61 Å

Organism: NCBI:txid269237